Protein 9PE8 (pdb70)

GO terms:
  GO:0098770 FBXO family protein binding (F, IPI)
  GO:0003323 type B pancreatic cell development (P, IDA)
  GO:0005813 centrosome (C, IDA)
  GO:0045638 negative regulation of myeloid cell differentiation (P, IDA)
  GO:0045656 negative regulation of monocyte differentiation (P, IDA)
  GO:2000773 negative regulation of cellular senescence (P, IDA)
  GO:0045596 negative regulation of cell differentiation (P, TAS)
  GO:0051726 regulation of cell cycle (P, TAS)
  GO:0008285 negative regulation of cell population proliferation (P, TAS)
  GO:0000082 G1/S transition of mitotic cell cycle (P, TAS)
  GO:0005654 nucleoplasm (C, TAS)
  GO:0005829 cytosol (C, TAS)
  GO:0005515 protein binding (F, IPI)
  GO:0001954 positive regulation of cell-matrix adhesion (P, IDA)
  GO:0004693 cyclin-dependent protein serine/threonine kinase activity (F, IDA)
  GO:0005524 ATP binding (F, IDA)
  GO:0001726 ruffle (C, IDA)
  GO:0005634 nucleus (C, IDA)
  GO:0005737 cytoplasm (C, IDA)
  GO:0045668 negative regulation of osteoblast differentiation (P, IDA)

Sequence (267 aa):
DQQYECVAEIGVGAYGTVFKARDLKNGGRFVALKRVRVQPLSTIREVAVLRHLETFEHPNVVRLFDVCTKLTLVFEHVDQDLRTYLDKVPEPGVPTETIKDMMFQLLRGLDFLHSHRVVHRDLKPENILVTSSGQIKLADFGLAVVVTLWYRAPEVLLQSSYATPVDLWSVGCIFAEMMFRRKPLFRGSSDVDQLGKILDVIGLPGEEDWPRDVALPRQAFHSKSAQPIEKFVTDIDELGKDLLLKCLTFNPAKRISAYSALSHPYFQ

Structure (mmCIF, N/CA/C/O backbone):
data_9PE8
#
_entry.id   9PE8
#
_cell.length_a   101.27
_cell.length_b   101.27
_cell.length_c   59.45
_cell.angle_alpha   90
_cell.angle_beta   90
_cell.angle_gamma   90
#
_symmetry.space_group_name_H-M   'I 4'
#
loop_
_entity.id
_entity.type
_entity.pdbx_description
1 polymer 'Cyclin-dependent kinase 6'
2 non-polymer Atirmociclib
3 water water
#
loop_
_atom_site.group_PDB
_atom_site.id
_atom_site.type_symbol
_atom_site.label_atom_id
_atom_site.label_alt_id
_atom_site.label_comp_id
_atom_site.label_asym_id
_atom_site.label_entity_id
_atom_site.label_seq_id
_atom_site.pdbx_PDB_ins_code
_atom_site.Cartn_x
_atom_site.Cartn_y
_atom_site.Cartn_z
_atom_site.occupancy
_atom_site.B_iso_or_equiv
_atom_site.auth_seq_id
_atom_site.auth_comp_id
_atom_site.auth_asym_id
_atom_site.auth_atom_id
_atom_site.pdbx_PDB_model_num
ATOM 1 N N . ASP A 1 10 ? 10.39 7.605 6.84 1 63.19 10 ASP A N 1
ATOM 2 C CA . ASP A 1 10 ? 11.784 7.434 7.245 1 63.41 10 ASP A CA 1
ATOM 3 C C . ASP A 1 10 ? 11.88 7.286 8.763 1 62.98 10 ASP A C 1
ATOM 4 O O . ASP A 1 10 ? 11.595 8.24 9.487 1 63.33 10 ASP A O 1
ATOM 9 N N . GLN A 1 11 ? 12.275 6.099 9.251 1 61.96 11 GLN A N 1
ATOM 10 C CA . GLN A 1 11 ? 12.412 5.887 10.694 1 61.45 11 GLN A CA 1
ATOM 11 C C . GLN A 1 11 ? 13.833 6.184 11.225 1 59.64 11 GLN A C 1
ATOM 12 O O . GLN A 1 11 ? 14.202 5.735 12.309 1 60.1 11 GLN A O 1
ATOM 18 N N . GLN A 1 12 ? 14.602 6.971 10.459 1 57.29 12 GLN A N 1
ATOM 19 C CA . GLN A 1 12 ? 15.933 7.479 10.775 1 55.2 12 GLN A CA 1
ATOM 20 C C . GLN A 1 12 ? 15.846 8.938 11.313 1 52.13 12 GLN A C 1
ATOM 21 O O . GLN A 1 12 ? 16.833 9.464 11.814 1 52.08 12 GLN A O 1
ATOM 27 N N . TYR A 1 13 ? 14.685 9.597 11.179 1 49.57 13 TYR A N 1
ATOM 28 C CA . TYR A 1 13 ? 14.484 10.965 11.611 1 47.5 13 TYR A CA 1
ATOM 29 C C . TYR A 1 13 ? 13.221 11.059 12.448 1 46.56 13 TYR A C 1
ATOM 30 O O . TYR A 1 13 ? 12.203 10.468 12.099 1 46.84 13 TYR A O 1
ATOM 39 N N . GLU A 1 14 ? 13.288 11.783 13.563 1 45.35 14 GLU A N 1
ATOM 40 C CA . GLU A 1 14 ? 12.133 11.962 14.429 1 44.84 14 GLU A CA 1
ATOM 41 C C . GLU A 1 14 ? 11.726 13.435 14.442 1 44.09 14 GLU A C 1
ATOM 42 O O . GLU A 1 14 ? 12.46 14.263 14.979 1 43.37 14 GLU A O 1
ATOM 48 N N . CYS A 1 15 ? 10.568 13.77 13.848 1 43.83 15 CYS A N 1
ATOM 49 C CA . CYS A 1 15 ? 10.121 15.165 13.8 1 44.07 15 CYS A CA 1
ATOM 50 C C . CYS A 1 15 ? 9.659 15.667 15.146 1 43.87 15 CYS A C 1
ATOM 51 O O . CYS A 1 15 ? 8.839 15.021 15.796 1 44.48 15 CYS A O 1
ATOM 54 N N . VAL A 1 16 ? 10.193 16.81 15.58 1 43.12 16 VAL A N 1
ATOM 55 C CA . VAL A 1 16 ? 9.828 17.37 16.875 1 43.04 16 VAL A CA 1
ATOM 56 C C . VAL A 1 16 ? 9.017 18.655 16.743 1 42.66 16 VAL A C 1
ATOM 57 O O . VAL A 1 16 ? 8.18 18.925 17.596 1 42.89 16 VAL A O 1
ATOM 61 N N . ALA A 1 17 ? 9.238 19.44 15.677 1 41.95 17 ALA A N 1
ATOM 62 C CA . ALA A 1 17 ? 8.511 20.694 15.5 1 41.91 17 ALA A CA 1
ATOM 63 C C . ALA A 1 17 ? 8.364 21.069 14.042 1 42.11 17 ALA A C 1
ATOM 64 O O . ALA A 1 17 ? 9.21 20.721 13.22 1 42.16 17 ALA A O 1
ATOM 66 N N . GLU A 1 18 ? 7.291 21.777 13.717 1 42.02 18 GLU A N 1
ATOM 67 C CA . GLU A 1 18 ? 7.049 22.216 12.357 1 42.68 18 GLU A CA 1
ATOM 68 C C . GLU A 1 18 ? 7.748 23.563 12.139 1 43.33 18 GLU A C 1
ATOM 69 O O . GLU A 1 18 ? 7.457 24.532 12.843 1 43.61 18 GLU A O 1
ATOM 75 N N . ILE A 1 19 ? 8.715 23.605 11.215 1 43.2 19 ILE A N 1
ATOM 76 C CA . ILE A 1 19 ? 9.431 24.838 10.885 1 43.84 19 ILE A CA 1
ATOM 77 C C . ILE A 1 19 ? 8.548 25.726 9.987 1 45.64 19 ILE A C 1
ATOM 78 O O . ILE A 1 19 ? 8.541 26.948 10.137 1 46.19 19 ILE A O 1
ATOM 83 N N . GLY A 1 20 ? 7.79 25.105 9.09 1 46.14 20 GLY A N 1
ATOM 84 C CA . GLY A 1 20 ? 6.868 25.824 8.231 1 47.6 20 GLY A CA 1
ATOM 85 C C . GLY A 1 20 ? 6.417 25.057 7.007 1 48.91 20 GLY A C 1
ATOM 86 O O . GLY A 1 20 ? 6.734 23.877 6.838 1 48.42 20 GLY A O 1
ATOM 87 N N . VAL A 1 21 ? 5.614 25.743 6.184 1 50.28 21 VAL A N 1
ATOM 88 C CA . VAL A 1 21 ? 5.083 25.356 4.874 1 52.14 21 VAL A CA 1
ATOM 89 C C . VAL A 1 21 ? 5.264 26.606 3.966 1 53.27 21 VAL A C 1
ATOM 90 O O . VAL A 1 21 ? 5.133 27.735 4.443 1 53.65 21 VAL A O 1
ATOM 94 N N . GLY A 1 22 ? 5.646 26.431 2.707 1 53.89 22 GLY A N 1
ATOM 95 C CA . GLY A 1 22 ? 5.821 25.159 2.029 1 54.51 22 GLY A CA 1
ATOM 96 C C . GLY A 1 22 ? 4.823 25.063 0.892 1 54.78 22 GLY A C 1
ATOM 97 O O . GLY A 1 22 ? 3.69 24.617 1.098 1 55 22 GLY A O 1
ATOM 98 N N . ALA A 1 23 ? 5.221 25.515 -0.308 1 54.52 23 ALA A N 1
ATOM 99 C CA . ALA A 1 23 ? 4.34 25.5 -1.473 1 54.63 23 ALA A CA 1
ATOM 100 C C . ALA A 1 23 ? 3.951 24.078 -1.868 1 54.42 23 ALA A C 1
ATOM 101 O O . ALA A 1 23 ? 2.787 23.829 -2.193 1 54.82 23 ALA A O 1
ATOM 103 N N . TYR A 1 24 ? 4.91 23.142 -1.831 1 53.33 24 TYR A N 1
ATOM 104 C CA . TYR A 1 24 ? 4.617 21.75 -2.191 1 52.87 24 TYR A CA 1
ATOM 105 C C . TYR A 1 24 ? 5.086 20.726 -1.145 1 51.9 24 TYR A C 1
ATOM 106 O O . TYR A 1 24 ? 5.226 19.543 -1.455 1 52.16 24 TYR A O 1
ATOM 115 N N . GLY A 1 25 ? 5.302 21.176 0.082 1 50.54 25 GLY A N 1
ATOM 116 C CA . GLY A 1 25 ? 5.739 20.293 1.149 1 49.75 25 GLY A CA 1
ATOM 117 C C . GLY A 1 25 ? 5.813 20.96 2.501 1 48.27 25 GLY A C 1
ATOM 118 O O . GLY A 1 25 ? 5.353 22.086 2.671 1 48.3 25 GLY A O 1
ATOM 119 N N . THR A 1 26 ? 6.4 20.264 3.47 1 46.67 26 THR A N 1
ATOM 120 C CA . THR A 1 26 ? 6.524 20.786 4.828 1 45.28 26 THR A CA 1
ATOM 121 C C . THR A 1 26 ? 7.966 20.625 5.316 1 42.46 26 THR A C 1
ATOM 122 O O . THR A 1 26 ? 8.652 19.679 4.928 1 42.18 26 THR A O 1
ATOM 126 N N . VAL A 1 27 ? 8.438 21.57 6.133 1 40.27 27 VAL A N 1
ATOM 127 C CA . VAL A 1 27 ? 9.774 21.48 6.709 1 38.51 27 VAL A CA 1
ATOM 128 C C . VAL A 1 27 ? 9.639 21.298 8.218 1 36.34 27 VAL A C 1
ATOM 129 O O . VAL A 1 27 ? 8.811 21.946 8.855 1 35.69 27 VAL A O 1
ATOM 133 N N . PHE A 1 28 ? 10.397 20.361 8.772 1 35.11 28 PHE A N 1
ATOM 134 C CA . PHE A 1 28 ? 10.348 20.075 10.197 1 34.46 28 PHE A CA 1
ATOM 135 C C . PHE A 1 28 ? 11.734 20.108 10.817 1 32.07 28 PHE A C 1
ATOM 136 O O . PHE A 1 28 ? 12.721 19.759 10.178 1 31.46 28 PHE A O 1
ATOM 144 N N . LYS A 1 29 ? 11.793 20.455 12.095 1 30.32 29 LYS A N 1
ATOM 145 C CA . LYS A 1 29 ? 13.005 20.348 12.879 1 29.72 29 LYS A CA 1
ATOM 146 C C . LYS A 1 29 ? 12.937 18.896 13.34 1 29.57 29 LYS A C 1
ATOM 147 O O . LYS A 1 29 ? 11.931 18.477 13.915 1 29.88 29 LYS A O 1
ATOM 153 N N . ALA A 1 30 ? 13.944 18.105 12.999 1 28.92 30 ALA A N 1
ATOM 154 C CA . ALA A 1 30 ? 13.947 16.688 13.324 1 29.08 30 ALA A CA 1
ATOM 155 C C . ALA A 1 30 ? 15.25 16.258 13.995 1 29.13 30 ALA A C 1
ATOM 156 O O . ALA A 1 30 ? 16.243 16.983 13.94 1 28.35 30 ALA A O 1
ATOM 158 N N . ARG A 1 31 ? 15.206 15.121 14.707 1 29.6 31 ARG A N 1
ATOM 159 C CA . ARG A 1 31 ? 16.361 14.507 15.338 1 30.91 31 ARG A CA 1
ATOM 160 C C . ARG A 1 31 ? 16.903 13.519 14.304 1 32.91 31 ARG A C 1
ATOM 161 O O . ARG A 1 31 ? 16.15 12.711 13.78 1 33.71 31 ARG A O 1
ATOM 169 N N . ASP A 1 32 ? 18.19 13.581 14.012 1 34.04 32 ASP A N 1
ATOM 170 C CA . ASP A 1 32 ? 18.847 12.684 13.067 1 35.8 32 ASP A CA 1
ATOM 171 C C . ASP A 1 32 ? 19.319 11.526 13.925 1 37.77 32 ASP A C 1
ATOM 172 O O . ASP A 1 32 ? 20.367 11.628 14.559 1 38.28 32 ASP A O 1
ATOM 177 N N . LEU A 1 33 ? 18.522 10.455 14.002 1 38.68 33 LEU A N 1
ATOM 178 C CA . LEU A 1 33 ? 18.797 9.333 14.894 1 40.15 33 LEU A CA 1
ATOM 179 C C . LEU A 1 33 ? 20.104 8.597 14.625 1 40.86 33 LEU A C 1
ATOM 180 O O . LEU A 1 33 ? 20.705 8.077 15.57 1 41.1 33 LEU A O 1
ATOM 185 N N . LYS A 1 34 ? 20.562 8.564 13.365 1 41.04 34 LYS A N 1
ATOM 186 C CA . LYS A 1 34 ? 21.8 7.863 13.03 1 41.74 34 LYS A CA 1
ATOM 187 C C . LYS A 1 34 ? 23.073 8.695 13.193 1 41.3 34 LYS A C 1
ATOM 188 O O . LYS A 1 34 ? 24.168 8.141 13.118 1 42.01 34 LYS A O 1
ATOM 194 N N . ASN A 1 35 ? 22.948 10.008 13.394 1 40.04 35 ASN A N 1
ATOM 195 C CA . ASN A 1 35 ? 24.113 10.872 13.554 1 39.24 35 ASN A CA 1
ATOM 196 C C . ASN A 1 35 ? 24.109 11.611 14.895 1 37.8 35 ASN A C 1
ATOM 197 O O . ASN A 1 35 ? 24.066 12.84 14.942 1 38.63 35 ASN A O 1
ATOM 202 N N . GLY A 1 36 ? 24.14 10.848 15.972 1 35.46 36 GLY A N 1
ATOM 203 C CA . GLY A 1 36 ? 24.202 11.388 17.324 1 34.21 36 GLY A CA 1
ATOM 204 C C . GLY A 1 36 ? 23.004 12.158 17.84 1 32.76 36 GLY A C 1
ATOM 205 O O . GLY A 1 36 ? 23.085 12.799 18.895 1 33.03 36 GLY A O 1
ATOM 206 N N . GLY A 1 37 ? 21.889 12.073 17.132 1 31.58 37 GLY A N 1
ATOM 207 C CA . GLY A 1 37 ? 20.684 12.785 17.53 1 31.16 37 GLY A CA 1
ATOM 208 C C . GLY 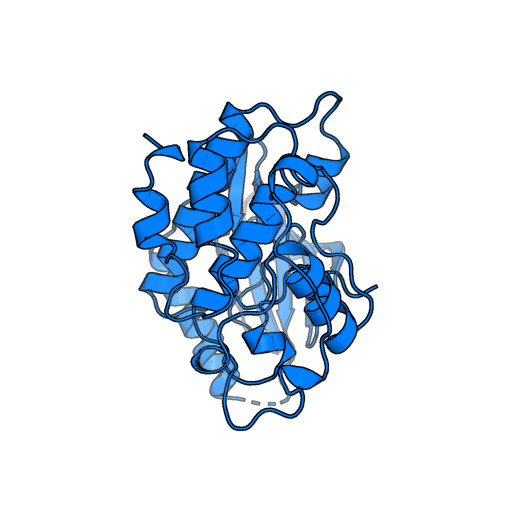A 1 37 ? 20.779 14.282 17.315 1 30.75 37 GLY A C 1
ATOM 209 O O . GLY A 1 37 ? 20.053 15.044 17.959 1 31.34 37 GLY A O 1
ATOM 210 N N . ARG A 1 38 ? 21.65 14.729 16.393 1 29.69 38 ARG A N 1
ATOM 211 C CA . ARG A 1 38 ? 21.753 16.159 16.089 1 29.48 38 ARG A CA 1
ATOM 212 C C . ARG A 1 38 ? 20.424 16.644 15.465 1 28.45 38 ARG A C 1
ATOM 213 O O . ARG A 1 38 ? 19.646 15.84 14.928 1 28.16 38 ARG A O 1
ATOM 221 N N . PHE A 1 39 ? 20.172 17.945 15.543 1 27.86 39 PHE A N 1
ATOM 222 C CA . PHE A 1 39 ? 18.992 18.498 14.893 1 27.71 39 PHE A CA 1
ATOM 223 C C . PHE A 1 39 ? 19.314 18.694 13.415 1 27.88 39 PHE A C 1
ATOM 224 O O . PHE A 1 39 ? 20.46 18.982 13.04 1 27.99 39 PHE A O 1
ATOM 232 N N . VAL A 1 40 ? 18.303 18.495 12.585 1 27.37 40 VAL A N 1
ATOM 233 C CA . VAL A 1 40 ? 18.342 18.725 11.141 1 27.3 40 VAL A CA 1
ATOM 234 C C . VAL A 1 40 ? 17.031 19.431 10.717 1 27.98 40 VAL A C 1
ATOM 235 O O . VAL A 1 40 ? 16.028 19.385 11.441 1 27.74 40 VAL A O 1
ATOM 239 N N . ALA A 1 41 ? 17.034 20.062 9.526 1 28.01 41 ALA A N 1
ATOM 240 C CA . ALA A 1 41 ? 15.828 20.635 8.95 1 29.15 41 ALA A CA 1
ATOM 241 C C . ALA A 1 41 ? 15.462 19.641 7.846 1 31.16 41 ALA A C 1
ATOM 242 O O . ALA A 1 41 ? 16.213 19.465 6.887 1 31.55 41 ALA A O 1
ATOM 244 N N . LEU A 1 42 ? 14.367 18.924 8.047 1 32.3 42 LEU A N 1
ATOM 245 C CA . LEU A 1 42 ? 13.859 17.858 7.198 1 34.61 42 LEU A CA 1
ATOM 246 C C . LEU A 1 42 ? 12.733 18.427 6.319 1 35.69 42 LEU A C 1
ATOM 247 O O . LEU A 1 42 ? 11.663 18.746 6.816 1 35.68 42 LEU A O 1
ATOM 252 N N . LYS A 1 43 ? 12.975 18.548 5.021 1 36.52 43 LYS A N 1
ATOM 253 C CA . LYS A 1 43 ? 11.978 19.054 4.088 1 38.41 43 LYS A CA 1
ATOM 254 C C . LYS A 1 43 ? 11.409 17.881 3.286 1 40.86 43 LYS A C 1
ATOM 255 O O . LYS A 1 43 ? 12.167 17.123 2.692 1 41.38 43 LYS A O 1
ATOM 261 N N . ARG A 1 44 ? 10.092 17.697 3.312 1 42.46 44 ARG A N 1
ATOM 262 C CA . ARG A 1 44 ? 9.441 16.625 2.559 1 45.1 44 ARG A CA 1
ATOM 263 C C . ARG A 1 44 ? 8.697 17.288 1.402 1 47.42 44 ARG A C 1
ATOM 264 O O . ARG A 1 44 ? 7.816 18.092 1.66 1 47.38 44 ARG A O 1
ATOM 272 N N . VAL A 1 45 ? 9.087 17.011 0.143 1 49.56 45 VAL A N 1
ATOM 273 C CA . VAL A 1 45 ? 8.511 17.652 -1.049 1 52.71 45 VAL A CA 1
ATOM 274 C C . VAL A 1 45 ? 7.698 16.667 -1.9 1 56.14 45 VAL A C 1
ATOM 275 O O . VAL A 1 45 ? 8.243 15.668 -2.374 1 56.47 45 VAL A O 1
ATOM 279 N N . ARG A 1 46 ? 6.409 16.976 -2.127 1 58.28 46 ARG A N 1
ATOM 280 C CA . ARG A 1 46 ? 5.484 16.131 -2.892 1 60.71 46 ARG A CA 1
ATOM 281 C C . ARG A 1 46 ? 5.657 16.273 -4.397 1 62.24 46 ARG A C 1
ATOM 282 O O . ARG A 1 46 ? 6.055 17.338 -4.874 1 62.7 46 ARG A O 1
ATOM 290 N N . VAL A 1 47 ? 5.329 15.216 -5.151 1 62.91 47 VAL A N 1
ATOM 291 C CA . VAL A 1 47 ? 5.42 15.249 -6.612 1 64.25 47 VAL A CA 1
ATOM 292 C C . VAL A 1 47 ? 4.154 14.734 -7.29 1 65.17 47 VAL A C 1
ATOM 293 O O . VAL A 1 47 ? 3.59 13.723 -6.873 1 65.18 47 VAL A O 1
ATOM 295 N N . GLN A 1 48 ? 3.734 15.411 -8.362 1 65.84 48 GLN A N 1
ATOM 296 C CA . GLN A 1 48 ? 2.563 15.017 -9.141 1 66.87 48 GLN A CA 1
ATOM 297 C C . GLN A 1 48 ? 2.98 14.603 -10.554 1 67.53 48 GLN A C 1
ATOM 298 O O . GLN A 1 48 ? 3.957 15.124 -11.097 1 67.92 48 GLN A O 1
ATOM 300 N N . PRO A 1 55 ? 9.162 13.743 -12.779 1 60.02 55 PRO A N 1
ATOM 301 C CA . PRO A 1 55 ? 9.078 15.135 -13.234 1 60.02 55 PRO A CA 1
ATOM 302 C C . PRO A 1 55 ? 10.472 15.735 -13.39 1 59.79 55 PRO A C 1
ATOM 303 O O . PRO A 1 55 ? 11.081 16.124 -12.396 1 59.77 55 PRO A O 1
ATOM 307 N N . LEU A 1 56 ? 10.971 15.81 -14.639 1 59.19 56 LEU A N 1
ATOM 308 C CA . LEU A 1 56 ? 12.311 16.306 -14.957 1 59.01 56 LEU A CA 1
ATOM 309 C C . LEU A 1 56 ? 12.68 17.646 -14.32 1 57.82 56 LEU A C 1
ATOM 310 O O . LEU A 1 56 ? 13.792 17.777 -13.83 1 57.61 56 LEU A O 1
ATOM 315 N N . SER A 1 57 ? 11.762 18.625 -14.315 1 56.68 57 SER A N 1
ATOM 316 C CA . SER A 1 57 ? 11.977 19.953 -13.73 1 55.93 57 SER A CA 1
ATOM 317 C C . SER A 1 57 ? 12.431 19.861 -12.272 1 54.47 57 SER A C 1
ATOM 318 O O . SER A 1 57 ? 13.378 20.536 -11.868 1 54.56 57 SER A O 1
ATOM 321 N N . THR A 1 58 ? 11.75 19.021 -11.492 1 52.86 58 THR A N 1
ATOM 322 C CA . THR A 1 58 ? 12.033 18.836 -10.086 1 51.59 58 THR A CA 1
ATOM 323 C C . THR A 1 58 ? 13.301 18.022 -9.895 1 49.96 58 THR A C 1
ATOM 324 O O . THR A 1 58 ? 14.122 18.383 -9.053 1 50.3 58 THR A O 1
ATOM 328 N N . ILE A 1 59 ? 13.49 16.958 -10.698 1 47.91 59 ILE A N 1
ATOM 329 C CA . ILE A 1 59 ? 14.691 16.115 -10.636 1 46.67 59 ILE A CA 1
ATOM 330 C C . ILE A 1 59 ? 15.951 16.956 -10.896 1 44.02 59 ILE A C 1
ATOM 331 O O . ILE A 1 59 ? 16.935 16.82 -10.177 1 43.5 59 ILE A O 1
ATOM 336 N N . ARG A 1 60 ? 15.893 17.834 -11.911 1 42.35 60 ARG A N 1
ATOM 337 C CA . ARG A 1 60 ? 16.982 18.729 -12.297 1 41.84 60 ARG A CA 1
ATOM 338 C C . ARG A 1 60 ? 17.33 19.678 -11.17 1 40.32 60 ARG A C 1
ATOM 339 O O . ARG A 1 60 ? 18.502 19.886 -10.898 1 39.99 60 ARG A O 1
ATOM 347 N N . GLU A 1 61 ? 16.315 20.237 -10.5 1 39.03 61 GLU A N 1
ATOM 348 C CA . GLU A 1 61 ? 16.54 21.152 -9.394 1 37.98 61 GLU A CA 1
ATOM 349 C C . GLU A 1 61 ? 17.254 20.494 -8.232 1 36.19 61 GLU A C 1
ATOM 350 O O . GLU A 1 61 ? 18.166 21.115 -7.678 1 35.9 61 GLU A O 1
ATOM 356 N N . VAL A 1 62 ? 16.907 19.224 -7.89 1 34.78 62 VAL A N 1
ATOM 357 C CA . VAL A 1 62 ? 17.601 18.56 -6.786 1 34.23 62 VAL A CA 1
ATOM 358 C C . VAL A 1 62 ? 19.022 18.179 -7.196 1 32.37 62 VAL A C 1
ATOM 359 O O . VAL A 1 62 ? 19.907 18.235 -6.351 1 32.26 62 VAL A O 1
ATOM 363 N N . ALA A 1 63 ? 19.267 17.881 -8.486 1 31.12 63 ALA A N 1
ATOM 364 C CA . ALA A 1 63 ? 20.613 17.591 -8.974 1 30.37 63 ALA A CA 1
ATOM 365 C C . ALA A 1 63 ? 21.489 18.851 -8.827 1 28.7 63 ALA A C 1
ATOM 366 O O . ALA A 1 63 ? 22.65 18.739 -8.44 1 28.66 63 ALA A O 1
ATOM 368 N N . VAL A 1 64 ? 20.925 20.038 -9.096 1 27.72 64 VAL A N 1
ATOM 369 C CA . VAL A 1 64 ? 21.638 21.304 -8.956 1 27.89 64 VAL A CA 1
ATOM 370 C C . VAL A 1 64 ? 21.988 21.51 -7.477 1 28.14 64 VAL A C 1
ATOM 371 O O . VAL A 1 64 ? 23.146 21.769 -7.144 1 27.27 64 VAL A O 1
ATOM 375 N N . LEU A 1 65 ? 21.017 21.264 -6.583 1 29.01 65 LEU A N 1
ATOM 376 C CA . LEU A 1 65 ? 21.255 21.342 -5.133 1 30.26 65 LEU A CA 1
ATOM 377 C C . LEU A 1 65 ? 22.37 20.397 -4.662 1 29.57 65 LEU A C 1
ATOM 378 O O . LEU A 1 65 ? 23.21 20.79 -3.856 1 29.42 65 LEU A O 1
ATOM 383 N N . ARG A 1 66 ? 22.356 19.143 -5.129 1 29.59 66 ARG A N 1
ATOM 384 C CA . ARG A 1 66 ? 23.384 18.173 -4.755 1 30.45 66 ARG A CA 1
ATOM 385 C C . ARG A 1 66 ? 24.76 18.605 -5.267 1 29.75 66 ARG A C 1
ATOM 386 O O . ARG A 1 66 ? 25.758 18.434 -4.564 1 29.59 66 ARG A O 1
ATOM 394 N N . HIS A 1 67 ? 24.807 19.155 -6.486 1 29.23 67 HIS A N 1
ATOM 395 C CA . HIS A 1 67 ? 26.05 19.641 -7.082 1 29.32 67 HIS A CA 1
ATOM 396 C C . HIS A 1 67 ? 26.627 20.781 -6.24 1 29.06 67 HIS A C 1
ATOM 397 O O . HIS A 1 67 ? 27.814 20.757 -5.912 1 28.75 67 HIS A O 1
ATOM 404 N N . LEU A 1 68 ? 25.786 21.743 -5.84 1 28.85 68 LEU A N 1
ATOM 405 C CA . LEU A 1 68 ? 26.224 22.862 -5.003 1 29.27 68 LEU A CA 1
ATOM 406 C C . LEU A 1 68 ? 26.809 22.389 -3.668 1 29.16 68 LEU A C 1
ATOM 407 O O . LEU A 1 68 ? 27.777 22.981 -3.193 1 28.77 68 LEU A O 1
ATOM 412 N N . GLU A 1 69 ? 26.219 21.331 -3.062 1 29.25 69 GLU A N 1
ATOM 413 C CA . GLU A 1 69 ? 26.679 20.756 -1.795 1 29.87 69 GLU A CA 1
ATOM 414 C C . GLU A 1 69 ? 28.086 20.174 -1.903 1 30.74 69 GLU A C 1
ATOM 415 O O . GLU A 1 69 ? 28.833 20.23 -0.923 1 31.55 69 GLU A O 1
ATOM 421 N N . THR A 1 70 ? 28.491 19.677 -3.092 1 30.38 70 THR A N 1
ATOM 422 C CA . THR A 1 70 ? 29.848 19.143 -3.262 1 30.13 70 THR A CA 1
ATOM 423 C C . THR A 1 70 ? 30.913 20.194 -2.965 1 30.14 70 THR A C 1
ATOM 424 O O . THR A 1 70 ? 32.013 19.829 -2.576 1 31.43 70 THR A O 1
ATOM 428 N N . PHE A 1 71 ? 30.598 21.491 -3.128 1 28.95 71 PHE A N 1
ATOM 429 C CA . PHE A 1 71 ? 31.556 22.546 -2.831 1 28.79 71 PHE A CA 1
ATOM 430 C C . PHE A 1 71 ? 31.647 22.869 -1.345 1 29.39 71 PHE A C 1
ATOM 431 O O . PHE A 1 71 ? 32.593 23.542 -0.944 1 29.95 71 PHE A O 1
ATOM 439 N N . GLU A 1 72 ? 30.638 22.472 -0.541 1 29.07 72 GLU A N 1
ATOM 440 C CA . GLU A 1 72 ? 30.532 22.761 0.898 1 29.27 72 GLU A CA 1
ATOM 441 C C . GLU A 1 72 ? 30.866 24.229 1.209 1 27.9 72 GLU A C 1
ATOM 442 O O . GLU A 1 72 ? 31.757 24.503 2.017 1 28.57 72 GLU A O 1
ATOM 448 N N . HIS A 1 73 ? 30.183 25.18 0.525 1 25.62 73 HIS A N 1
ATOM 449 C CA . HIS A 1 73 ? 30.474 26.601 0.719 1 24.56 73 HIS A CA 1
ATOM 450 C C . HIS A 1 73 ? 30.119 26.985 2.15 1 25.09 73 HIS A C 1
ATOM 451 O O . HIS A 1 73 ? 29.062 26.593 2.637 1 24.73 73 HIS A O 1
ATOM 458 N N . PRO A 1 74 ? 31 27.713 2.847 1 26.02 74 PRO A N 1
ATOM 459 C CA . PRO A 1 74 ? 30.716 28.04 4.26 1 26.5 74 PRO A CA 1
ATOM 460 C C . PRO A 1 74 ? 29.465 28.87 4.492 1 25.76 74 PRO A C 1
ATOM 461 O O . PRO A 1 74 ? 28.953 28.891 5.611 1 26.01 74 PRO A O 1
ATOM 465 N N . ASN A 1 75 ? 28.972 29.569 3.441 1 24.55 75 ASN A N 1
ATOM 466 C CA . ASN A 1 75 ? 27.831 30.455 3.618 1 24.59 75 ASN A CA 1
ATOM 467 C C . ASN A 1 75 ? 26.529 29.954 3.009 1 24.36 75 ASN A C 1
ATOM 468 O O . ASN A 1 75 ? 25.614 30.737 2.739 1 24.41 75 ASN A O 1
ATOM 473 N N . VAL A 1 76 ? 26.409 28.644 2.858 1 24.1 76 VAL A N 1
ATOM 474 C CA . VAL A 1 76 ? 25.161 28.012 2.435 1 24.76 76 VAL A CA 1
ATOM 475 C C . VAL A 1 76 ? 24.946 26.796 3.354 1 24.93 76 VAL A C 1
ATOM 476 O O . VAL A 1 76 ? 25.923 26.149 3.735 1 25.27 76 VAL A O 1
ATOM 480 N N . VAL A 1 77 ? 23.691 26.473 3.697 1 24.73 77 VAL A N 1
ATOM 481 C CA . VAL A 1 77 ? 23.415 25.315 4.549 1 25.97 77 VAL A CA 1
ATOM 482 C C . VAL A 1 77 ? 23.865 24.004 3.92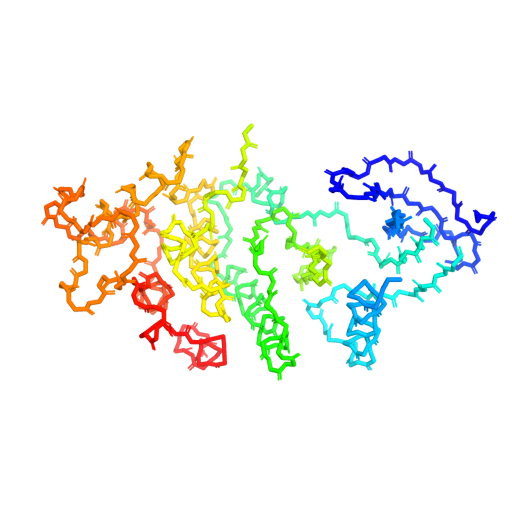8 1 26.06 77 VAL A C 1
ATOM 483 O O . VAL A 1 77 ? 23.773 23.832 2.709 1 25.53 77 VAL A O 1
ATOM 487 N N . ARG A 1 78 ? 24.42 23.113 4.746 1 26.88 78 ARG A N 1
ATOM 488 C CA . ARG A 1 78 ? 24.845 21.795 4.281 1 28.65 78 ARG A CA 1
ATOM 489 C C . ARG A 1 78 ? 23.61 20.977 3.976 1 29.81 78 ARG A C 1
ATOM 490 O O . ARG A 1 78 ? 22.635 21.009 4.737 1 29.37 78 ARG A O 1
ATOM 498 N N . LEU A 1 79 ? 23.668 20.221 2.889 1 30.63 79 LEU A N 1
ATOM 499 C CA . LEU A 1 79 ? 22.653 19.264 2.503 1 31.9 79 LEU A CA 1
ATOM 500 C C . LEU A 1 79 ? 23.263 17.915 2.903 1 34.05 79 LEU A C 1
ATOM 501 O O . LEU A 1 79 ? 24.197 17.446 2.265 1 34.87 79 LEU A O 1
ATOM 506 N N . PHE A 1 80 ? 22.793 17.329 4.002 1 34.83 80 PHE A N 1
ATOM 507 C CA . PHE A 1 80 ? 23.323 16.068 4.516 1 35.92 80 PHE A CA 1
ATOM 508 C C . PHE A 1 80 ? 22.829 14.847 3.756 1 38.48 80 PHE A C 1
ATOM 509 O O . PHE A 1 80 ? 23.581 13.88 3.627 1 39.41 80 PHE A O 1
ATOM 517 N N . ASP A 1 81 ? 21.561 14.845 3.315 1 39.83 81 ASP A N 1
ATOM 518 C CA . ASP A 1 81 ? 21.003 13.663 2.663 1 42.07 81 ASP A CA 1
ATOM 519 C C . ASP A 1 81 ? 19.826 13.975 1.749 1 43.08 81 ASP A C 1
ATOM 520 O O . ASP A 1 81 ? 19.138 14.977 1.932 1 42.5 81 ASP A O 1
ATOM 525 N N . VAL A 1 82 ? 19.6 13.104 0.752 1 44.58 82 VAL A N 1
ATOM 526 C CA . VAL A 1 82 ? 18.478 13.172 -0.181 1 46.78 82 VAL A CA 1
ATOM 527 C C . VAL A 1 82 ? 17.924 11.749 -0.287 1 49.73 82 VAL A C 1
ATOM 528 O O . VAL A 1 82 ? 18.688 10.811 -0.535 1 49.88 82 VAL A O 1
ATOM 532 N N . CYS A 1 83 ? 16.622 11.573 -0.047 1 51.76 83 CYS A N 1
ATOM 533 C CA . CYS A 1 83 ? 16.019 10.243 -0.067 1 54.3 83 CYS A CA 1
ATOM 534 C C . CYS A 1 83 ? 14.682 10.224 -0.831 1 56.17 83 CYS A C 1
ATOM 535 O O . CYS A 1 83 ? 13.988 11.233 -0.89 1 56.52 83 CYS A O 1
ATOM 538 N N . THR A 1 84 ? 14.33 9.072 -1.409 1 57.23 84 THR A N 1
ATOM 539 C CA . THR A 1 84 ? 13.072 8.911 -2.134 1 58.66 84 THR A CA 1
ATOM 540 C C . THR A 1 84 ? 12.104 8.085 -1.292 1 59.63 84 THR A C 1
ATOM 541 O O . THR A 1 84 ? 11.025 8.57 -0.959 1 60.33 84 THR A O 1
ATOM 545 N N . LYS A 1 93 ? 7.148 12.897 -1.445 1 50.38 93 LYS A N 1
ATOM 546 C CA . LYS A 1 93 ? 7.912 11.756 -1.963 1 50.83 93 LYS A CA 1
ATOM 547 C C . LYS A 1 93 ? 9.446 11.979 -1.96 1 50.26 93 LYS A C 1
ATOM 548 O O . LYS A 1 93 ? 10.206 11.04 -2.203 1 50.69 93 LYS A O 1
ATOM 554 N N . LEU A 1 94 ? 9.892 13.216 -1.717 1 48.91 94 LEU A N 1
ATOM 555 C CA . LEU A 1 94 ? 11.314 13.53 -1.694 1 48.05 94 LEU A CA 1
ATOM 556 C C . LEU A 1 94 ? 11.7 14.084 -0.325 1 46.1 94 LEU A C 1
ATOM 557 O O . LEU A 1 94 ? 11.098 15.044 0.132 1 46.01 94 LEU A O 1
ATOM 562 N N . THR A 1 95 ? 12.7 13.496 0.32 1 44.55 95 THR A N 1
ATOM 563 C CA . THR A 1 95 ? 13.166 13.964 1.621 1 43.51 95 THR A CA 1
ATOM 564 C C . THR A 1 95 ? 14.532 14.637 1.49 1 41.05 95 THR A C 1
ATOM 565 O O . THR A 1 95 ? 15.502 13.99 1.102 1 41.31 95 THR A O 1
ATOM 569 N N . LEU A 1 96 ? 14.599 15.942 1.785 1 38.61 96 LEU A N 1
ATOM 570 C CA . LEU A 1 96 ? 15.844 16.713 1.747 1 36.65 96 LEU A CA 1
ATOM 571 C C . LEU A 1 96 ? 16.23 16.978 3.195 1 34.48 96 LEU A C 1
ATOM 572 O O . LEU A 1 96 ? 15.424 17.512 3.936 1 34.39 96 LEU A O 1
ATOM 577 N N . VAL A 1 97 ? 17.434 16.599 3.601 1 33.32 97 VAL A N 1
ATOM 578 C CA . VAL A 1 97 ? 17.882 16.765 4.981 1 32.9 97 VAL A CA 1
ATOM 579 C C . VAL A 1 97 ? 18.999 17.781 5.022 1 31.96 97 VAL A C 1
ATOM 580 O O . VAL A 1 97 ? 20.064 17.551 4.455 1 31.87 97 VAL A O 1
ATOM 584 N N . PHE A 1 98 ? 18.771 18.885 5.708 1 30.23 98 PHE A N 1
ATOM 585 C CA . PHE A 1 98 ? 19.764 19.934 5.838 1 29.83 98 PHE A CA 1
ATOM 586 C C . PHE A 1 98 ? 20.242 20.055 7.267 1 29.58 98 PHE A C 1
ATOM 587 O O . PHE A 1 98 ? 19.51 19.683 8.19 1 29.29 98 PHE A O 1
ATOM 595 N N . GLU A 1 99 ? 21.419 20.691 7.48 1 28.83 99 GLU A N 1
ATOM 596 C CA . GLU A 1 99 ? 21.849 21.015 8.842 1 28.74 99 GLU A CA 1
ATOM 597 C C . GLU A 1 99 ? 20.846 22.023 9.451 1 28.48 99 GLU A C 1
ATOM 598 O O . GLU A 1 99 ? 20.28 22.834 8.721 1 29.83 99 GLU A O 1
ATOM 604 N N . HIS A 1 100 ? 20.624 21.96 10.751 1 27.52 100 HIS A N 1
ATOM 605 C CA . HIS A 1 100 ? 19.704 22.871 11.405 1 27.16 100 HIS A CA 1
ATOM 606 C C . HIS A 1 100 ? 20.455 24.069 11.956 1 27.28 100 HIS A C 1
ATOM 607 O O . HIS A 1 100 ? 21.522 23.919 12.551 1 27.97 100 HIS A O 1
ATOM 614 N N . VAL A 1 101 ? 19.899 25.257 11.77 1 26.8 101 VAL A N 1
ATOM 615 C CA . VAL A 1 101 ? 20.458 26.472 12.356 1 26.87 101 VAL A CA 1
ATOM 616 C C . VAL A 1 101 ? 19.379 27.033 13.284 1 27.23 101 VAL A C 1
ATOM 617 O O . VAL A 1 101 ? 18.216 27.128 12.885 1 26.5 101 VAL A O 1
ATOM 621 N N . ASP A 1 102 ? 19.732 27.352 14.536 1 27.77 102 ASP A N 1
ATOM 622 C CA . ASP A 1 102 ? 18.756 27.82 15.525 1 29.28 102 ASP A CA 1
ATOM 623 C C . ASP A 1 102 ? 17.998 29.092 15.198 1 29.62 102 ASP A C 1
ATOM 624 O O . ASP A 1 102 ? 16.864 29.225 15.65 1 30.79 102 ASP A O 1
ATOM 629 N N . GLN A 1 103 ? 18.634 30.066 14.526 1 28.48 103 GLN A N 1
ATOM 630 C CA . GLN A 1 103 ? 17.949 31.328 14.275 1 28.17 103 GLN A CA 1
ATOM 631 C C . GLN A 1 103 ? 18.13 31.867 12.885 1 26.44 103 GLN A C 1
ATOM 632 O O . GLN A 1 103 ? 19.117 31.575 12.211 1 24.54 103 GLN A O 1
ATOM 638 N N . ASP A 1 104 ? 17.164 32.673 12.467 1 25.74 104 ASP A N 1
ATOM 639 C CA . ASP A 1 104 ? 17.261 33.379 11.214 1 25.42 104 ASP A CA 1
ATOM 640 C C . ASP A 1 104 ? 17.727 34.828 11.523 1 24.86 104 ASP A C 1
ATOM 641 O O . ASP A 1 104 ? 17.798 35.237 12.696 1 25.57 104 ASP A O 1
ATOM 646 N N . LEU A 1 105 ? 18.016 35.606 10.481 1 23.55 105 LEU A N 1
ATOM 647 C CA . LEU A 1 105 ? 18.429 36.983 10.639 1 23.62 105 LEU A CA 1
ATOM 648 C C . LEU A 1 105 ? 17.278 37.842 11.223 1 24.5 105 LEU A C 1
ATOM 649 O O . LEU A 1 105 ? 17.546 38.796 11.952 1 24.32 105 LEU A O 1
ATOM 654 N N . ARG A 1 106 ? 16 37.487 10.936 1 24.45 106 ARG A N 1
ATOM 655 C CA . ARG A 1 106 ? 14.854 38.216 11.493 1 25.66 106 ARG A CA 1
ATOM 656 C C . ARG A 1 106 ? 14.896 38.133 13.042 1 27.1 106 ARG A C 1
ATOM 657 O O . ARG A 1 106 ? 14.882 39.162 13.718 1 27.68 106 ARG A O 1
ATOM 665 N N . THR A 1 107 ? 15.02 36.918 13.583 1 27.48 107 THR A N 1
ATOM 666 C CA . THR A 1 107 ? 15.095 36.68 15.021 1 28.44 107 THR A CA 1
ATOM 667 C C . THR A 1 107 ? 16.331 37.35 15.611 1 29.36 107 THR A C 1
ATOM 668 O O . THR A 1 107 ? 16.223 38.002 16.638 1 30.5 107 THR A O 1
ATOM 672 N N . TYR A 1 108 ? 17.479 37.258 14.942 1 29.04 108 TYR A N 1
ATOM 673 C CA . TYR A 1 108 ? 18.708 37.931 15.38 1 29.96 108 TYR A CA 1
ATOM 674 C C . TYR A 1 108 ? 18.497 39.455 15.537 1 30.26 108 TYR A C 1
ATOM 675 O O . TYR A 1 108 ? 18.863 40.021 16.57 1 30.2 108 TYR A O 1
ATOM 684 N N . LEU A 1 109 ? 17.91 40.107 14.515 1 30.2 109 LEU A N 1
ATOM 685 C CA . LEU A 1 109 ? 17.654 41.551 14.537 1 31.07 109 LEU A CA 1
ATOM 686 C C . LEU A 1 109 ? 16.619 41.947 15.588 1 32.14 109 LEU A C 1
ATOM 687 O O . LEU A 1 109 ? 16.684 43.049 16.148 1 31.56 109 LEU A O 1
ATOM 692 N N . ASP A 1 110 ? 15.634 41.072 15.818 1 32.8 110 ASP A N 1
ATOM 693 C CA . ASP A 1 110 ? 14.597 41.336 16.815 1 33.51 110 ASP A CA 1
ATOM 694 C C . ASP A 1 110 ? 15.182 41.309 18.222 1 34.25 110 ASP A C 1
ATOM 695 O O . ASP A 1 110 ? 14.672 42.011 19.093 1 34.41 110 ASP A O 1
ATOM 700 N N . LYS A 1 111 ? 16.202 40.458 18.473 1 34.67 111 LYS A N 1
ATOM 701 C CA . LYS A 1 111 ? 16.772 40.285 19.811 1 35.99 111 LYS A CA 1
ATOM 702 C C . LYS A 1 111 ? 17.974 41.162 20.143 1 37.05 111 LYS A C 1
ATOM 703 O O . LYS A 1 111 ? 18.362 41.225 21.309 1 37.14 111 LYS A O 1
ATOM 709 N N . VAL A 1 112 ? 18.592 41.799 19.141 1 37.65 112 VAL A N 1
ATOM 710 C CA . VAL A 1 112 ? 19.774 42.619 19.401 1 38.97 112 VAL A CA 1
ATOM 711 C C . VAL A 1 112 ? 19.378 43.842 20.24 1 40.08 112 VAL A C 1
ATOM 712 O O . VAL A 1 112 ? 18.351 44.484 19.988 1 39.86 112 VAL A O 1
ATOM 716 N N . PRO A 1 113 ? 20.086 44.07 21.358 1 40.86 113 PRO A N 1
ATOM 717 C CA . PRO A 1 113 ? 19.707 45.197 22.227 1 41.18 113 PRO A CA 1
ATOM 718 C C . PRO A 1 113 ? 20.101 46.55 21.653 1 41.46 113 PRO A C 1
ATOM 719 O O . PRO A 1 113 ? 20.911 46.633 20.729 1 41.55 113 PRO A O 1
ATOM 723 N N . GLU A 1 114 ? 19.515 47.621 22.185 1 41.86 114 GLU A N 1
ATOM 724 C CA . GLU A 1 114 ? 19.856 48.981 21.755 1 42.76 114 GLU A CA 1
ATOM 725 C C . GLU A 1 114 ? 21.34 49.27 22.049 1 42.86 114 GLU A C 1
ATOM 726 O O . GLU A 1 114 ? 21.891 48.698 22.994 1 43.63 114 GLU A O 1
ATOM 732 N N . PRO A 1 115 ? 22.033 50.069 21.219 1 41.97 115 PRO A N 1
ATOM 733 C CA . PRO A 1 115 ? 21.53 50.831 20.07 1 41.33 115 PRO A CA 1
ATOM 734 C C . PRO A 1 115 ? 21.465 50.062 18.744 1 40.52 115 PRO A C 1
ATOM 735 O O . PRO A 1 115 ? 21.242 50.682 17.706 1 40.61 115 PRO A O 1
ATOM 739 N N . GLY A 1 116 ? 21.614 48.739 18.789 1 39.04 116 GLY A N 1
ATOM 740 C CA . GLY A 1 116 ? 21.52 47.921 17.585 1 38.39 116 GLY A CA 1
ATOM 741 C C . GLY A 1 116 ? 22.741 47.08 17.271 1 36.88 116 GLY A C 1
ATOM 742 O O . GLY A 1 116 ? 23.632 46.918 18.106 1 36.67 116 GLY A O 1
ATOM 743 N N . VAL A 1 117 ? 22.786 46.527 16.052 1 35.89 117 VAL A N 1
ATOM 744 C CA . VAL A 1 117 ? 23.907 45.69 15.637 1 35.49 117 VAL A CA 1
ATOM 745 C C . VAL A 1 117 ? 25.198 46.5 15.538 1 35.52 117 VAL A C 1
ATOM 746 O O . VAL A 1 117 ? 25.227 47.527 14.866 1 35.34 117 VAL A O 1
ATOM 750 N N . PRO A 1 118 ? 26.295 46.039 16.163 1 36.12 118 PRO A N 1
ATOM 751 C CA . PRO A 1 118 ? 27.575 46.757 16.032 1 36.46 118 PRO A CA 1
ATOM 752 C C . PRO A 1 118 ? 28.015 46.915 14.575 1 37.11 118 PRO A C 1
ATOM 753 O O . PRO A 1 118 ? 27.768 46.034 13.748 1 37.27 118 PRO A O 1
ATOM 757 N N . THR A 1 119 ? 28.635 48.048 14.259 1 37.34 119 THR A N 1
ATOM 758 C CA . THR A 1 119 ? 29.098 48.406 12.916 1 38.62 119 THR A CA 1
ATOM 759 C C . THR A 1 119 ? 29.926 47.297 12.258 1 38.15 119 THR A C 1
ATOM 760 O O . THR A 1 119 ? 29.66 46.959 11.103 1 38.26 119 THR A O 1
ATOM 764 N N . GLU A 1 120 ? 30.893 46.708 12.986 1 37.54 120 GLU A N 1
ATOM 765 C CA . GLU A 1 120 ? 31.732 45.667 12.409 1 37.62 120 GLU A CA 1
ATOM 766 C C . GLU A 1 120 ? 30.985 44.353 12.21 1 35.94 120 GLU A C 1
ATOM 767 O O . GLU A 1 120 ? 31.346 43.605 11.303 1 34.85 120 GLU A O 1
ATOM 773 N N . THR A 1 121 ? 29.931 44.09 13.028 1 34.79 121 THR A N 1
ATOM 774 C CA . THR A 1 121 ? 29.097 42.897 12.896 1 33.98 121 THR A CA 1
ATOM 775 C C . THR A 1 121 ? 28.214 43.019 11.655 1 33.12 121 THR A C 1
ATOM 776 O O . THR A 1 121 ? 28.026 42.034 10.934 1 33.54 121 THR A O 1
ATOM 780 N N . ILE A 1 122 ? 27.709 44.239 11.357 1 31.93 122 ILE A N 1
ATOM 781 C CA . ILE A 1 122 ? 26.94 44.486 10.133 1 31.47 122 ILE A CA 1
ATOM 782 C C . ILE A 1 122 ? 27.857 44.224 8.927 1 31.35 122 ILE A C 1
ATOM 783 O O . ILE A 1 122 ? 27.467 43.526 7.988 1 31.58 122 ILE A O 1
ATOM 788 N N . LYS A 1 123 ? 29.097 44.719 8.999 1 30.55 123 LYS A N 1
ATOM 789 C CA . LYS A 1 123 ? 30.089 44.525 7.939 1 31.26 123 LYS A CA 1
ATOM 790 C C . LYS A 1 123 ? 30.407 43.055 7.697 1 30.31 123 LYS A C 1
ATOM 791 O O . LYS A 1 123 ? 30.386 42.605 6.551 1 30.19 123 LYS A O 1
ATOM 797 N N . ASP A 1 124 ? 30.658 42.298 8.768 1 29.78 124 ASP A N 1
ATOM 798 C CA . ASP A 1 124 ? 30.96 40.876 8.68 1 29.57 124 ASP A CA 1
ATOM 799 C C . ASP A 1 124 ? 29.791 40.055 8.115 1 28.13 124 ASP A C 1
ATOM 800 O O . ASP A 1 124 ? 30.018 39.204 7.254 1 27.66 124 ASP A O 1
ATOM 805 N N . MET A 1 125 ? 28.565 40.283 8.616 1 26.41 125 MET A N 1
ATOM 806 C CA . MET A 1 125 ? 27.387 39.546 8.156 1 26.42 125 MET A CA 1
ATOM 807 C C . MET A 1 125 ? 27.082 39.843 6.698 1 25.61 125 MET A C 1
ATOM 808 O O . MET A 1 125 ? 26.702 38.931 5.969 1 24.46 125 MET A O 1
ATOM 813 N N . MET A 1 126 ? 27.222 41.112 6.278 1 25.19 126 MET A N 1
ATOM 814 C CA . MET A 1 126 ? 26.976 41.492 4.885 1 25.24 126 MET A CA 1
ATOM 815 C C . MET A 1 126 ? 28.013 40.868 3.953 1 24.89 126 MET A C 1
ATOM 816 O O . MET A 1 126 ? 27.67 40.458 2.837 1 24.78 126 MET A O 1
ATOM 821 N N . PHE A 1 127 ? 29.279 40.798 4.403 1 24.68 127 PHE A N 1
ATOM 822 C CA . PHE A 1 127 ? 30.343 40.184 3.607 1 25.21 127 PHE A CA 1
ATOM 823 C C . PHE A 1 127 ? 30.065 38.69 3.415 1 24.44 127 PHE A C 1
ATOM 824 O O . PHE A 1 127 ? 30.211 38.176 2.306 1 25.11 127 PHE A O 1
ATOM 832 N N . GLN A 1 128 ? 29.646 38.008 4.486 1 23.41 128 GLN A N 1
ATOM 833 C CA . GLN A 1 128 ? 29.311 36.583 4.462 1 22.83 128 GLN A CA 1
ATOM 834 C C . GLN A 1 128 ? 28.086 36.319 3.577 1 21.97 128 GLN A C 1
ATOM 835 O O . GLN A 1 128 ? 28.058 35.361 2.778 1 21.17 128 GLN A O 1
ATOM 841 N N . LEU A 1 129 ? 27.086 37.2 3.676 1 21.35 129 LEU A N 1
ATOM 842 C CA . LEU A 1 129 ? 25.896 37.116 2.823 1 21.91 129 LEU A CA 1
ATOM 843 C C . LEU A 1 129 ? 26.286 37.226 1.328 1 21.51 129 LEU A C 1
ATOM 844 O O . LEU A 1 129 ? 25.874 36.4 0.523 1 20.68 129 LEU A O 1
ATOM 849 N N . LEU A 1 130 ? 27.096 38.232 0.975 1 21.83 130 LEU A N 1
ATOM 850 C CA . LEU A 1 130 ? 27.558 38.428 -0.4 1 22.02 130 LEU A CA 1
ATOM 851 C C . LEU A 1 130 ? 28.455 37.282 -0.877 1 22.62 130 LEU A C 1
ATOM 852 O O . LEU A 1 130 ? 28.458 36.979 -2.068 1 22.46 130 LEU A O 1
ATOM 857 N N . ARG A 1 131 ? 29.206 36.633 0.032 1 23.14 131 ARG A N 1
ATOM 858 C CA . ARG A 1 131 ? 30.038 35.491 -0.353 1 23.5 131 ARG A CA 1
ATOM 859 C C . ARG A 1 131 ? 29.149 34.292 -0.724 1 22.61 131 ARG A C 1
ATOM 860 O O . ARG A 1 131 ? 29.376 33.638 -1.754 1 22.6 131 ARG A O 1
ATOM 868 N N . GLY A 1 132 ? 28.102 34.063 0.065 1 21.09 132 GLY A N 1
ATOM 869 C CA . GLY A 1 132 ? 27.146 32.997 -0.222 1 20.99 132 GLY A CA 1
ATOM 870 C C . GLY A 1 132 ? 26.419 33.252 -1.53 1 21.21 132 GLY A C 1
ATOM 871 O O . GLY A 1 132 ? 26.272 32.347 -2.365 1 20.49 132 GLY A O 1
ATOM 872 N N . LEU A 1 133 ? 25.982 34.501 -1.734 1 21.75 133 LEU A N 1
ATOM 873 C CA . LEU A 1 133 ? 25.278 34.864 -2.968 1 23.4 133 LEU A CA 1
ATOM 874 C C . LEU A 1 133 ? 26.177 34.806 -4.193 1 22.99 133 LEU A C 1
ATOM 875 O O . LEU A 1 133 ? 25.746 34.331 -5.243 1 22.99 133 LEU A O 1
ATOM 880 N N . ASP A 1 134 ? 27.427 35.248 -4.07 1 22.41 134 ASP A N 1
ATOM 881 C CA . ASP A 1 134 ? 28.393 35.15 -5.163 1 23.01 134 ASP A CA 1
ATOM 882 C C . ASP A 1 134 ? 28.62 33.681 -5.548 1 23.84 134 ASP A C 1
ATOM 883 O O . ASP A 1 134 ? 28.73 33.372 -6.748 1 23.64 134 ASP A O 1
ATOM 888 N N . PHE A 1 135 ? 28.654 32.782 -4.554 1 23.59 135 PHE A N 1
ATOM 889 C CA . PHE A 1 135 ? 28.798 31.34 -4.795 1 23.87 135 PHE A CA 1
ATOM 890 C C . PHE A 1 135 ? 27.612 30.846 -5.656 1 24.56 135 PHE A C 1
ATOM 891 O O . PHE A 1 135 ? 27.832 30.264 -6.716 1 24.71 135 PHE A O 1
ATOM 899 N N . LEU A 1 136 ? 26.372 31.116 -5.221 1 24.11 136 LEU A N 1
ATOM 900 C CA . LEU A 1 136 ? 25.176 30.735 -5.971 1 24.3 136 LEU A CA 1
ATOM 901 C C . LEU A 1 136 ? 25.17 31.339 -7.377 1 24.26 136 LEU A C 1
ATOM 902 O O . LEU A 1 136 ? 24.964 30.61 -8.352 1 24.85 136 LEU A O 1
ATOM 907 N N . HIS A 1 137 ? 25.43 32.656 -7.5 1 23.84 137 HIS A N 1
ATOM 908 C CA . HIS A 1 137 ? 25.409 33.341 -8.794 1 24.29 137 HIS A CA 1
ATOM 909 C C . HIS A 1 137 ? 26.488 32.875 -9.753 1 26.58 137 HIS A C 1
ATOM 910 O O . HIS A 1 137 ? 26.282 32.924 -10.973 1 26.71 137 HIS A O 1
ATOM 917 N N . SER A 1 138 ? 27.629 32.438 -9.216 1 26.93 138 SER A N 1
ATOM 918 C CA . SER A 1 138 ? 28.693 31.928 -10.058 1 29 138 SER A CA 1
ATOM 919 C C . SER A 1 138 ? 28.329 30.532 -10.613 1 31.87 138 SER A C 1
ATOM 920 O O . SER A 1 138 ? 28.81 30.177 -11.673 1 33.02 138 SER A O 1
ATOM 923 N N . HIS A 1 139 ? 27.441 29.778 -9.935 1 32.91 139 HIS A N 1
ATOM 924 C CA . HIS A 1 139 ? 26.943 28.485 -10.386 1 34.98 139 HIS A CA 1
ATOM 925 C C . HIS A 1 139 ? 25.514 28.584 -10.966 1 37.82 139 HIS A C 1
ATOM 926 O O . HIS A 1 139 ? 24.732 27.647 -10.821 1 39.15 139 HIS A O 1
ATOM 933 N N . ARG A 1 140 ? 25.181 29.739 -11.565 1 38.38 140 ARG A N 1
ATOM 934 C CA . ARG A 1 140 ? 23.915 30.086 -12.225 1 39.49 140 ARG A CA 1
ATOM 935 C C . ARG A 1 140 ? 22.655 29.815 -11.41 1 37.91 140 ARG A C 1
ATOM 936 O O . ARG A 1 140 ? 21.599 29.537 -11.987 1 39.12 140 ARG A O 1
ATOM 944 N N . VAL A 1 141 ? 22.744 29.925 -10.087 1 34.76 141 VAL A N 1
ATOM 945 C CA . VAL A 1 141 ? 21.572 29.749 -9.244 1 32.41 141 VAL A CA 1
ATOM 946 C C . VAL A 1 141 ? 21.136 31.123 -8.762 1 29.76 141 VAL A C 1
ATOM 947 O O . VAL A 1 141 ? 21.971 31.887 -8.287 1 29.34 141 VAL A O 1
ATOM 951 N N . VAL A 1 142 ? 19.854 31.465 -8.952 1 27.8 142 VAL A N 1
ATOM 952 C CA . VAL A 1 142 ? 19.297 32.726 -8.467 1 27.11 142 VAL A CA 1
ATOM 953 C C . VAL A 1 142 ? 18.404 32.371 -7.29 1 26.13 142 VAL A C 1
ATOM 954 O O . VAL A 1 142 ? 17.541 31.506 -7.424 1 26.09 142 VAL A O 1
ATOM 958 N N . HIS A 1 143 ? 18.619 32.998 -6.13 1 25.28 143 HIS A N 1
ATOM 959 C CA . HIS A 1 143 ? 17.811 32.701 -4.943 1 24.75 143 HIS A CA 1
ATOM 960 C C . HIS A 1 143 ? 16.34 33.094 -5.211 1 24.86 143 HIS A C 1
ATOM 961 O O . HIS A 1 143 ? 15.455 32.241 -5.105 1 24.84 143 HIS A O 1
ATOM 968 N N . ARG A 1 144 ? 16.097 34.344 -5.629 1 24.75 144 ARG A N 1
ATOM 969 C CA . ARG A 1 144 ? 14.751 34.847 -5.994 1 26.23 144 ARG A CA 1
ATOM 970 C C . ARG A 1 144 ? 13.822 35.133 -4.811 1 25.84 144 ARG A C 1
ATOM 971 O O . ARG A 1 144 ? 12.798 35.791 -5.006 1 26.44 144 ARG A O 1
ATOM 979 N N . ASP A 1 145 ? 14.158 34.66 -3.603 1 24.44 145 ASP A N 1
ATOM 980 C CA . ASP A 1 145 ? 13.301 34.933 -2.446 1 25.2 145 ASP A CA 1
ATOM 981 C C . ASP A 1 145 ? 14.131 35.322 -1.225 1 24.49 145 ASP A C 1
ATOM 982 O O . ASP A 1 145 ? 13.796 34.947 -0.105 1 24.05 145 ASP A O 1
ATOM 987 N N . LEU A 1 146 ? 15.228 36.056 -1.443 1 24.19 146 LEU A N 1
ATOM 988 C CA . LEU A 1 146 ? 16.119 36.439 -0.358 1 24.5 146 LEU A CA 1
ATOM 989 C C . LEU A 1 146 ? 15.467 37.391 0.632 1 24.08 146 LEU A C 1
ATOM 990 O O . LEU A 1 146 ? 15.001 38.46 0.259 1 24.48 146 LEU A O 1
ATOM 995 N N . LYS A 1 147 ? 15.437 36.989 1.896 1 23.44 147 LYS A N 1
ATOM 996 C CA . LYS A 1 147 ? 14.85 37.765 2.975 1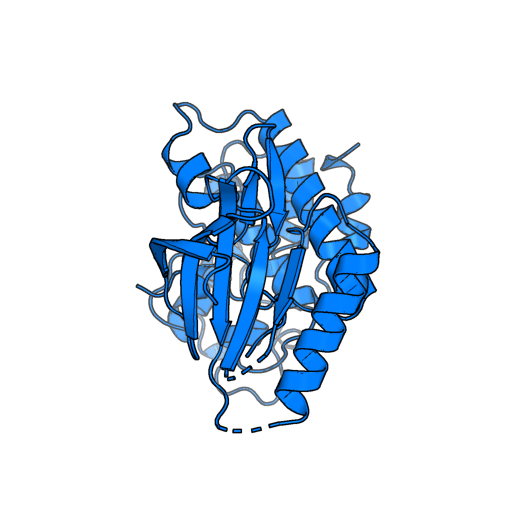 23.33 147 LYS A CA 1
ATOM 997 C C . LYS A 1 147 ? 15.46 37.329 4.331 1 23.33 147 LYS A C 1
ATOM 998 O O . LYS A 1 147 ? 16.095 36.27 4.414 1 22.76 147 LYS A O 1
ATOM 1004 N N . PRO A 1 148 ? 15.313 38.136 5.402 1 23.62 148 PRO A N 1
ATOM 1005 C CA . PRO A 1 148 ? 15.908 37.755 6.694 1 24.24 148 PRO A CA 1
ATOM 1006 C C . PRO A 1 148 ? 15.441 36.387 7.196 1 24.69 148 PRO A C 1
ATOM 1007 O O . PRO A 1 148 ? 16.21 35.695 7.858 1 25.33 148 PRO A O 1
ATOM 1011 N N . GLU A 1 149 ? 14.232 35.967 6.809 1 24.09 149 GLU A N 1
ATOM 1012 C CA . GLU A 1 149 ? 13.668 34.671 7.186 1 24.83 149 GLU A CA 1
ATOM 1013 C C . GLU A 1 149 ? 14.463 33.491 6.665 1 25.5 149 GLU A C 1
ATOM 1014 O O . GLU A 1 149 ? 14.455 32.454 7.323 1 26.92 149 GLU A O 1
ATOM 1020 N N . ASN A 1 150 ? 15.117 33.606 5.484 1 24.42 150 ASN A N 1
ATOM 1021 C CA . ASN A 1 150 ? 15.913 32.475 4.985 1 24.12 150 ASN A CA 1
ATOM 1022 C C . ASN A 1 150 ? 17.433 32.732 5.01 1 23.62 150 ASN A C 1
ATOM 1023 O O . ASN A 1 150 ? 18.177 32.046 4.322 1 24.04 150 ASN A O 1
ATOM 1028 N N . ILE A 1 151 ? 17.888 33.732 5.773 1 22.37 151 ILE A N 1
ATOM 1029 C CA . ILE A 1 151 ? 19.314 33.966 5.963 1 22.24 151 ILE A CA 1
ATOM 1030 C C . ILE A 1 151 ? 19.531 33.497 7.4 1 23.37 151 ILE A C 1
ATOM 1031 O O . ILE A 1 151 ? 18.973 34.09 8.311 1 24.08 151 ILE A O 1
ATOM 1036 N N . LEU A 1 152 ? 20.229 32.385 7.595 1 23.17 152 LEU A N 1
ATOM 1037 C CA . LEU A 1 152 ? 20.393 31.806 8.932 1 23.79 152 LEU A CA 1
ATOM 1038 C C . LEU A 1 152 ? 21.66 32.265 9.629 1 23.36 152 LEU A C 1
ATOM 1039 O O . LEU A 1 152 ? 22.659 32.541 8.98 1 22.96 152 LEU A O 1
ATOM 1044 N N . VAL A 1 153 ? 21.601 32.384 10.952 1 23.31 153 VAL A N 1
ATOM 1045 C CA . VAL A 1 153 ? 22.744 32.828 11.747 1 24.61 153 VAL A CA 1
ATOM 1046 C C . VAL A 1 153 ? 23.117 31.724 12.719 1 24.78 153 VAL A C 1
ATOM 1047 O O . VAL A 1 153 ? 22.309 31.371 13.572 1 23.99 153 VAL A O 1
ATOM 1051 N N . THR A 1 154 ? 24.32 31.145 12.566 1 24.87 154 THR A N 1
ATOM 1052 C CA . THR A 1 154 ? 24.742 30.053 13.433 1 25.47 154 THR A CA 1
ATOM 1053 C C . THR A 1 154 ? 25.15 30.576 14.81 1 26.83 154 THR A C 1
ATOM 1054 O O . THR A 1 154 ? 25.389 31.779 14.977 1 25.92 154 THR A O 1
ATOM 1058 N N . SER A 1 155 ? 25.297 29.654 15.78 1 28.45 155 SER A N 1
ATOM 1059 C CA . SER A 1 155 ? 25.754 29.987 17.135 1 30.13 155 SER A CA 1
ATOM 1060 C C . SER A 1 155 ? 27.135 30.654 17.116 1 32.09 155 SER A C 1
ATOM 1061 O O . SER A 1 155 ? 27.478 31.341 18.069 1 33.21 155 SER A O 1
ATOM 1064 N N . SER A 1 156 ? 27.931 30.451 16.053 1 32.37 156 SER A N 1
ATOM 1065 C CA . SER A 1 156 ? 29.243 31.085 15.952 1 33.04 156 SER A CA 1
ATOM 1066 C C . SER A 1 156 ? 29.225 32.45 15.219 1 33.68 156 SER A C 1
ATOM 1067 O O . SER A 1 156 ? 30.282 33.034 15.021 1 34.5 156 SER A O 1
ATOM 1070 N N . GLY A 1 157 ? 28.051 32.916 14.787 1 32.83 157 GLY A N 1
ATOM 1071 C CA . GLY A 1 157 ? 27.92 34.162 14.04 1 32.66 157 GLY A CA 1
ATOM 1072 C C . GLY A 1 157 ? 28.064 34.007 12.535 1 31.94 157 GLY A C 1
ATOM 1073 O O . GLY A 1 157 ? 28.173 35.002 11.814 1 32.57 157 GLY A O 1
ATOM 1074 N N . GLN A 1 158 ? 28.064 32.768 12.032 1 30.7 158 GLN A N 1
ATOM 1075 C CA . GLN A 1 158 ? 28.21 32.532 10.587 1 30.12 158 GLN A CA 1
ATOM 1076 C C . GLN A 1 158 ? 26.858 32.649 9.862 1 28.73 158 GLN A C 1
ATOM 1077 O O . GLN A 1 158 ? 25.839 32.198 10.368 1 28.97 158 GLN A O 1
ATOM 1083 N N . ILE A 1 159 ? 26.852 33.29 8.691 1 27.27 159 ILE A N 1
ATOM 1084 C CA . ILE A 1 159 ? 25.664 33.48 7.869 1 25.96 159 ILE A CA 1
ATOM 1085 C C . ILE A 1 159 ? 25.543 32.309 6.903 1 25.25 159 ILE A C 1
ATOM 1086 O O . ILE A 1 159 ? 26.495 31.999 6.199 1 24.93 159 ILE A O 1
ATOM 1091 N N . LYS A 1 160 ? 24.379 31.657 6.868 1 24.66 160 LYS A N 1
ATOM 1092 C CA . LYS A 1 160 ? 24.143 30.558 5.94 1 24.81 160 LYS A CA 1
ATOM 1093 C C . LYS A 1 160 ? 22.861 30.778 5.174 1 23.82 160 LYS A C 1
ATOM 1094 O O . LYS A 1 160 ? 21.808 30.937 5.78 1 23.91 160 LYS A O 1
ATOM 1100 N N . LEU A 1 161 ? 22.939 30.788 3.855 1 23.41 161 LEU A N 1
ATOM 1101 C CA . LEU A 1 161 ? 21.759 30.9 3.008 1 24.15 161 LEU A CA 1
ATOM 1102 C C . LEU A 1 161 ? 21.017 29.581 3.023 1 24.66 161 LEU A C 1
ATOM 1103 O O . LEU A 1 161 ? 21.632 28.516 3.061 1 24.17 161 LEU A O 1
ATOM 1108 N N . ALA A 1 162 ? 19.689 29.662 2.988 1 25.01 162 ALA A N 1
ATOM 1109 C CA . ALA A 1 162 ? 18.784 28.528 3.005 1 25.32 162 ALA A CA 1
ATOM 1110 C C . ALA A 1 162 ? 17.566 28.815 2.071 1 26.41 162 ALA A C 1
ATOM 1111 O O . ALA A 1 162 ? 17.398 29.955 1.604 1 26.24 162 ALA A O 1
ATOM 1113 N N . ASP A 1 163 ? 16.729 27.773 1.802 1 26.86 163 ASP A N 1
ATOM 1114 C CA . ASP A 1 163 ? 15.451 27.862 1.098 1 28.44 163 ASP A CA 1
ATOM 1115 C C . ASP A 1 163 ? 15.531 28.443 -0.311 1 29.91 163 ASP A C 1
ATOM 1116 O O . ASP A 1 163 ? 14.858 29.418 -0.637 1 29.84 163 ASP A O 1
ATOM 1121 N N . PHE A 1 164 ? 16.333 27.814 -1.148 1 31.34 164 PHE A N 1
ATOM 1122 C CA . PHE A 1 164 ? 16.498 28.198 -2.549 1 33.56 164 PHE A CA 1
ATOM 1123 C C . PHE A 1 164 ? 16.637 26.933 -3.412 1 36.15 164 PHE A C 1
ATOM 1124 O O . PHE A 1 164 ? 16.93 25.842 -2.896 1 36.44 164 PHE A O 1
ATOM 1132 N N . GLY A 1 165 ? 16.444 27.086 -4.715 1 37.72 165 GLY A N 1
ATOM 1133 C CA . GLY A 1 165 ? 16.637 25.991 -5.652 1 40.03 165 GLY A CA 1
ATOM 1134 C C . GLY A 1 165 ? 15.438 25.122 -5.947 1 42.15 165 GLY A C 1
ATOM 1135 O O . GLY A 1 165 ? 15.547 24.195 -6.742 1 42.54 165 GLY A O 1
ATOM 1136 N N . LEU A 1 166 ? 14.298 25.393 -5.318 1 43.53 166 LEU A N 1
ATOM 1137 C CA . LEU A 1 166 ? 13.08 24.616 -5.574 1 45.68 166 LEU A CA 1
ATOM 1138 C C . LEU A 1 166 ? 11.955 25.532 -6.097 1 47.5 166 LEU A C 1
ATOM 1139 O O . LEU A 1 166 ? 12.075 26.754 -6.013 1 47.61 166 LEU A O 1
ATOM 1144 N N . ALA A 1 167 ? 10.858 24.944 -6.614 1 48.86 167 ALA A N 1
ATOM 1145 C CA . ALA A 1 167 ? 9.69 25.68 -7.128 1 50.46 167 ALA A CA 1
ATOM 1146 C C . ALA A 1 167 ? 10.042 26.717 -8.194 1 52 167 ALA A C 1
ATOM 1147 O O . ALA A 1 167 ? 9.729 27.903 -8.06 1 53.02 167 ALA A O 1
ATOM 1149 N N . VAL A 1 179 ? 0.385 38.493 5.979 1 37.44 179 VAL A N 1
ATOM 1150 C CA . VAL A 1 179 ? 1.454 39.381 5.53 1 37.94 179 VAL A CA 1
ATOM 1151 C C . VAL A 1 179 ? 2.517 38.613 4.728 1 37.61 179 VAL A C 1
ATOM 1152 O O . VAL A 1 179 ? 3.042 37.597 5.185 1 37.87 179 VAL A O 1
ATOM 1154 N N . VAL A 1 180 ? 2.787 39.079 3.508 1 37 180 VAL A N 1
ATOM 1155 C CA . VAL A 1 180 ? 3.776 38.469 2.632 1 36.52 180 VAL A CA 1
ATOM 1156 C C . VAL A 1 180 ? 5.068 39.266 2.797 1 35 180 VAL A C 1
ATOM 1157 O O . VAL A 1 180 ? 5.192 40.366 2.265 1 35.4 180 VAL A O 1
ATOM 1161 N N . VAL A 1 181 ? 5.993 38.737 3.601 1 33.36 181 VAL A N 1
ATOM 1162 C CA . VAL A 1 181 ? 7.281 39.363 3.9 1 32.72 181 VAL A CA 1
ATOM 1163 C C . VAL A 1 181 ? 8.131 39.484 2.633 1 30.19 181 VAL A C 1
ATOM 1164 O O . VAL A 1 181 ? 8.827 40.478 2.454 1 29.12 181 VAL A O 1
ATOM 1168 N N . THR A 1 182 ? 8.033 38.476 1.743 1 28.66 182 THR A N 1
ATOM 1169 C CA . THR A 1 182 ? 8.716 38.385 0.456 1 28.01 182 THR A CA 1
ATOM 1170 C C . THR A 1 182 ? 8.63 39.688 -0.337 1 26.43 182 THR A C 1
ATOM 1171 O O . THR A 1 182 ? 9.639 40.168 -0.84 1 26.73 182 THR A O 1
ATOM 1175 N N . LEU A 1 183 ? 7.445 40.281 -0.386 1 25.55 183 LEU A N 1
ATOM 1176 C CA . LEU A 1 183 ? 7.184 41.532 -1.087 1 26.23 183 LEU A CA 1
ATOM 1177 C C . LEU A 1 183 ? 8.169 42.653 -0.751 1 26.23 183 LEU A C 1
ATOM 1178 O O . LEU A 1 183 ? 8.676 43.324 -1.657 1 26.18 183 LEU A O 1
ATOM 1183 N N . TRP A 1 184 ? 8.495 42.818 0.541 1 25.41 184 TRP A N 1
ATOM 1184 C CA . TRP A 1 184 ? 9.386 43.895 0.984 1 26.15 184 TRP A CA 1
ATOM 1185 C C . TRP A 1 184 ? 10.823 43.852 0.421 1 25.68 184 TRP A C 1
ATOM 1186 O O . TRP A 1 184 ? 11.533 44.854 0.477 1 25.71 184 TRP A O 1
ATOM 1197 N N . TYR A 1 185 ? 11.247 42.699 -0.089 1 24.71 185 TYR A N 1
ATOM 1198 C CA . TYR A 1 185 ? 12.603 42.507 -0.632 1 24.25 185 TYR A CA 1
ATOM 1199 C C . TYR A 1 185 ? 12.627 42.309 -2.158 1 25.11 185 TYR A C 1
ATOM 1200 O O . TYR A 1 185 ? 13.693 42.042 -2.726 1 25.59 185 TYR A O 1
ATOM 1209 N N . ARG A 1 186 ? 11.466 42.426 -2.818 1 24.9 186 ARG A N 1
ATOM 1210 C CA . ARG A 1 186 ? 11.341 42.238 -4.257 1 25.54 186 ARG A CA 1
ATOM 1211 C C . ARG A 1 186 ? 11.944 43.387 -5.04 1 25.74 186 ARG A C 1
ATOM 1212 O O . ARG A 1 186 ? 11.692 44.554 -4.732 1 25.83 186 ARG A O 1
ATOM 1220 N N . ALA A 1 187 ? 12.728 43.049 -6.076 1 25.44 187 ALA A N 1
ATOM 1221 C CA . ALA A 1 187 ? 13.349 44.011 -6.984 1 26.06 187 ALA A CA 1
ATOM 1222 C C . ALA A 1 187 ? 12.259 44.632 -7.888 1 26.66 187 ALA A C 1
ATOM 1223 O O . ALA A 1 187 ? 11.257 43.974 -8.188 1 26.46 187 ALA A O 1
ATOM 1225 N N . PRO A 1 188 ? 12.448 45.883 -8.357 1 26.82 188 PRO A N 1
ATOM 1226 C CA . PRO A 1 188 ? 11.424 46.493 -9.225 1 27.23 188 PRO A CA 1
ATOM 1227 C C . PRO A 1 188 ? 11.119 45.679 -10.48 1 26.86 188 PRO A C 1
ATOM 1228 O O . PRO A 1 188 ? 9.979 45.664 -10.917 1 27.13 188 PRO A O 1
ATOM 1232 N N . GLU A 1 189 ? 12.118 44.984 -11.05 1 26.35 189 GLU A N 1
ATOM 1233 C CA . GLU A 1 189 ? 11.91 44.197 -12.262 1 26.44 189 GLU A CA 1
ATOM 1234 C C . GLU A 1 189 ? 11.022 42.969 -12.029 1 27.84 189 GLU A C 1
ATOM 1235 O O . GLU A 1 189 ? 10.323 42.545 -12.954 1 28.49 189 GLU A O 1
ATOM 1241 N N . VAL A 1 190 ? 10.991 42.442 -10.786 1 27.3 190 VAL A N 1
ATOM 1242 C CA . VAL A 1 190 ? 10.092 41.343 -10.435 1 27.68 190 VAL A CA 1
ATOM 1243 C C . VAL A 1 190 ? 8.68 41.909 -10.278 1 28.41 190 VAL A C 1
ATOM 1244 O O . VAL A 1 190 ? 7.72 41.326 -10.798 1 28.02 190 VAL A O 1
ATOM 1248 N N . LEU A 1 191 ? 8.559 43.056 -9.575 1 29.03 191 LEU A N 1
ATOM 1249 C CA . LEU A 1 191 ? 7.283 43.74 -9.342 1 30.37 191 LEU A CA 1
ATOM 1250 C C . LEU A 1 191 ? 6.588 44.133 -10.64 1 32.17 191 LEU A C 1
ATOM 1251 O O . LEU A 1 191 ? 5.361 44.052 -10.739 1 32.81 191 LEU A O 1
ATOM 1256 N N . LEU A 1 192 ? 7.378 44.549 -11.627 1 32.9 192 LEU A N 1
ATOM 1257 C CA . LEU A 1 192 ? 6.924 44.954 -12.956 1 34.36 192 LEU A CA 1
ATOM 1258 C C . LEU A 1 192 ? 6.665 43.78 -13.897 1 36.3 192 LEU A C 1
ATOM 1259 O O . LEU A 1 192 ? 6.067 43.983 -14.952 1 36.46 192 LEU A O 1
ATOM 1264 N N . GLN A 1 193 ? 7.135 42.564 -13.533 1 37.41 193 GLN A N 1
ATOM 1265 C CA . GLN A 1 193 ? 7.038 41.333 -14.298 1 38.93 193 GLN A CA 1
ATOM 1266 C C . GLN A 1 193 ? 7.854 41.399 -15.578 1 40.3 193 GLN A C 1
ATOM 1267 O O . GLN A 1 193 ? 7.416 40.889 -16.605 1 40.61 193 GLN A O 1
ATOM 1273 N N . SER A 1 194 ? 9.054 42.003 -15.52 1 41.05 194 SER A N 1
ATOM 1274 C CA . SER A 1 194 ? 9.914 42.086 -16.702 1 42.45 194 SER A CA 1
ATOM 1275 C C . SER A 1 194 ? 11.085 41.095 -16.705 1 43.86 194 SER A C 1
ATOM 1276 O O . SER A 1 194 ? 11.278 40.412 -17.705 1 44.5 194 SER A O 1
ATOM 1279 N N . SER A 1 195 ? 11.897 41.041 -15.63 1 44.2 195 SER A N 1
ATOM 1280 C CA . SER A 1 195 ? 13.045 40.128 -15.587 1 44.64 195 SER A CA 1
ATOM 1281 C C . SER A 1 195 ? 13.271 39.488 -14.212 1 45.17 195 SER A C 1
ATOM 1282 O O . SER A 1 195 ? 12.788 40 -13.202 1 45.49 195 SER A O 1
ATOM 1285 N N . TYR A 1 196 ? 13.983 38.348 -14.179 1 44.79 196 TYR A N 1
ATOM 1286 C CA . TYR A 1 196 ? 14.231 37.583 -12.951 1 44.41 196 TYR A CA 1
ATOM 1287 C C . TYR A 1 196 ? 15.681 37.038 -12.934 1 41.43 196 TYR A C 1
ATOM 1288 O O . TYR A 1 196 ? 15.895 35.888 -12.546 1 42.36 196 TYR A O 1
ATOM 1297 N N . ALA A 1 197 ? 16.675 37.843 -13.358 1 37.49 197 ALA A N 1
ATOM 1298 C CA . ALA A 1 197 ? 18.069 37.379 -13.39 1 34.28 197 ALA A CA 1
ATOM 1299 C C . ALA A 1 197 ? 18.804 37.538 -12.005 1 30.57 197 ALA A C 1
ATOM 1300 O O . ALA A 1 197 ? 18.161 37.963 -11.044 1 29.86 197 ALA A O 1
ATOM 1302 N N . THR A 1 198 ? 20.111 37.187 -11.873 1 28.05 198 THR A N 1
ATOM 1303 C CA . THR A 1 198 ? 20.829 37.338 -10.609 1 26.76 198 THR A CA 1
ATOM 1304 C C . THR A 1 198 ? 20.697 38.736 -9.942 1 25.61 198 THR A C 1
ATOM 1305 O O . THR A 1 198 ? 20.666 38.758 -8.701 1 25.33 198 THR A O 1
ATOM 1309 N N . PRO A 1 199 ? 20.562 39.893 -10.662 1 25.09 199 PRO A N 1
ATOM 1310 C CA . PRO A 1 199 ? 20.458 41.181 -9.954 1 24.91 199 PRO A CA 1
ATOM 1311 C C . PRO A 1 199 ? 19.31 41.31 -8.971 1 24.78 199 PRO A C 1
ATOM 1312 O O . PRO A 1 199 ? 19.41 42.094 -8.03 1 25.09 199 PRO A O 1
ATOM 1316 N N . VAL A 1 200 ? 18.263 40.501 -9.135 1 24.07 200 VAL A N 1
ATOM 1317 C CA . VAL A 1 200 ? 17.095 40.43 -8.244 1 24.29 200 VAL A CA 1
ATOM 1318 C C . VAL A 1 200 ? 17.546 40.226 -6.779 1 22.46 200 VAL A C 1
ATOM 1319 O O . VAL A 1 200 ? 17.009 40.854 -5.859 1 21.94 200 VAL A O 1
ATOM 1323 N N . ASP A 1 201 ? 18.578 39.397 -6.584 1 21.12 201 ASP A N 1
ATOM 1324 C CA . ASP A 1 201 ? 19.105 39.096 -5.253 1 21.16 201 ASP A CA 1
ATOM 1325 C C . ASP A 1 201 ? 19.922 40.242 -4.678 1 21.04 201 ASP A C 1
ATOM 1326 O O . ASP A 1 201 ? 19.96 40.395 -3.455 1 21.45 201 ASP A O 1
ATOM 1331 N N . LEU A 1 202 ? 20.61 41.012 -5.544 1 20.07 202 LEU A N 1
ATOM 1332 C CA . LEU A 1 202 ? 21.391 42.161 -5.091 1 20.62 202 LEU A CA 1
ATOM 1333 C C . LEU A 1 202 ? 20.453 43.269 -4.616 1 21.54 202 LEU A C 1
ATOM 1334 O O . LEU A 1 202 ? 20.778 43.946 -3.641 1 21.93 202 LEU A O 1
ATOM 1339 N N . TRP A 1 203 ? 19.243 43.4 -5.22 1 21.5 203 TRP A N 1
ATOM 1340 C CA . TRP A 1 203 ? 18.258 44.348 -4.697 1 22.18 203 TRP A CA 1
ATOM 1341 C C . TRP A 1 203 ? 17.864 43.918 -3.253 1 21.58 203 TRP A C 1
ATOM 1342 O O . TRP A 1 203 ? 17.879 44.751 -2.36 1 21.66 203 TRP A O 1
ATOM 1353 N N . SER A 1 204 ? 17.564 42.626 -3.042 1 20.68 204 SER A N 1
ATOM 1354 C CA . SER A 1 204 ? 17.213 42.093 -1.721 1 21.06 204 SER A CA 1
ATOM 1355 C C . SER A 1 204 ? 18.335 42.325 -0.723 1 20.92 204 SER A C 1
ATOM 1356 O O . SER A 1 204 ? 18.064 42.761 0.394 1 20.51 204 SER A O 1
ATOM 1359 N N . VAL A 1 205 ? 19.601 42.109 -1.134 1 21.3 205 VAL A N 1
ATOM 1360 C CA . VAL A 1 205 ? 20.784 42.42 -0.307 1 22.42 205 VAL A CA 1
ATOM 1361 C C . VAL A 1 205 ? 20.758 43.89 0.156 1 23.1 205 VAL A C 1
ATOM 1362 O O . VAL A 1 205 ? 20.967 44.154 1.328 1 23.28 205 VAL A O 1
ATOM 1366 N N . GLY A 1 206 ? 20.481 44.817 -0.752 1 23.58 206 GLY A N 1
ATOM 1367 C CA . GLY A 1 206 ? 20.39 46.239 -0.418 1 23.99 206 GLY A CA 1
ATOM 1368 C C . GLY A 1 206 ? 19.336 46.52 0.647 1 24.8 206 GLY A C 1
ATOM 1369 O O . GLY A 1 206 ? 19.607 47.21 1.626 1 25.07 206 GLY A O 1
ATOM 1370 N N . CYS A 1 207 ? 18.141 45.936 0.496 1 25.11 207 CYS A N 1
ATOM 1371 C CA . CYS A 1 207 ? 17.054 46.072 1.464 1 25.53 207 CYS A CA 1
ATOM 1372 C C . CYS A 1 207 ? 17.463 45.522 2.818 1 25.98 207 CYS A C 1
ATOM 1373 O O . CYS A 1 207 ? 17.051 46.063 3.833 1 26.64 207 CYS A O 1
ATOM 1376 N N . ILE A 1 208 ? 18.166 44.392 2.828 1 25.51 208 ILE A N 1
ATOM 1377 C CA . ILE A 1 208 ? 18.596 43.734 4.057 1 25.86 208 ILE A CA 1
ATOM 1378 C C . ILE A 1 208 ? 19.707 44.524 4.735 1 26.17 208 ILE A C 1
ATOM 1379 O O . ILE A 1 208 ? 19.687 44.69 5.949 1 26 208 ILE A O 1
ATOM 1384 N N . PHE A 1 209 ? 20.64 45.08 3.944 1 26.83 209 PHE A N 1
ATOM 1385 C CA . PHE A 1 209 ? 21.742 45.915 4.42 1 28.03 209 PHE A CA 1
ATOM 1386 C C . PHE A 1 209 ? 21.181 47.103 5.202 1 28.46 209 PHE A C 1
ATOM 1387 O O . PHE A 1 209 ? 21.577 47.315 6.352 1 28.94 209 PHE A O 1
ATOM 1395 N N . ALA A 1 210 ? 20.214 47.823 4.609 1 27.93 210 ALA A N 1
ATOM 1396 C CA . ALA A 1 210 ? 19.573 48.968 5.25 1 28.55 210 ALA A CA 1
ATOM 1397 C C . ALA A 1 210 ? 18.859 48.523 6.531 1 28.69 210 ALA A C 1
ATOM 1398 O O . ALA A 1 210 ? 18.951 49.191 7.551 1 29.35 210 ALA A O 1
ATOM 1400 N N . GLU A 1 211 ? 18.186 47.372 6.482 1 28.06 211 GLU A N 1
ATOM 1401 C CA . GLU A 1 211 ? 17.492 46.794 7.618 1 28.16 211 GLU A CA 1
ATOM 1402 C C . GLU A 1 211 ? 18.424 46.392 8.775 1 28.72 211 GLU A C 1
ATOM 1403 O O . GLU A 1 211 ? 17.968 46.36 9.914 1 29.23 211 GLU A O 1
ATOM 1409 N N . MET A 1 212 ? 19.711 46.079 8.509 1 28.67 212 MET A N 1
ATOM 1410 C CA A MET A 1 212 ? 20.672 45.749 9.57 0.5 29.35 212 MET A CA 1
ATOM 1411 C CA B MET A 1 212 ? 20.631 45.73 9.591 0.5 29.63 212 MET A CA 1
ATOM 1412 C C . MET A 1 212 ? 20.867 46.952 10.504 1 30.59 212 MET A C 1
ATOM 1413 O O . MET A 1 212 ? 21.065 46.787 11.715 1 30.7 212 MET A O 1
ATOM 1422 N N . PHE A 1 213 ? 20.78 48.181 9.944 1 31.44 213 PHE A N 1
ATOM 1423 C CA . PHE A 1 213 ? 20.931 49.415 10.711 1 32.63 213 PHE A CA 1
ATOM 1424 C C . PHE A 1 213 ? 19.59 49.835 11.331 1 34.03 213 PHE A C 1
ATOM 1425 O O . PHE A 1 213 ? 19.533 50.171 12.517 1 34.56 213 PHE A O 1
ATOM 1433 N N . ARG A 1 214 ? 18.519 49.844 10.522 1 34.17 214 ARG A N 1
ATOM 1434 C CA . ARG A 1 214 ? 17.183 50.266 10.925 1 34.89 214 ARG A CA 1
ATOM 1435 C C . ARG A 1 214 ? 16.485 49.332 11.905 1 35.82 214 ARG A C 1
ATOM 1436 O O . ARG A 1 214 ? 15.674 49.782 12.724 1 36.14 214 ARG A O 1
ATOM 1444 N N . ARG A 1 215 ? 16.727 48.035 11.756 1 35.69 215 ARG A N 1
ATOM 1445 C CA . ARG A 1 215 ? 16.035 46.959 12.461 1 36.55 215 ARG A CA 1
ATOM 1446 C C . ARG A 1 215 ? 14.505 47.027 12.244 1 37.54 215 ARG A C 1
ATOM 1447 O O . ARG A 1 215 ? 13.718 46.682 13.127 1 38.17 215 ARG A O 1
ATOM 1455 N N . LYS A 1 216 ? 14.117 47.48 11.045 1 37.58 216 LYS A N 1
ATOM 1456 C CA . LYS A 1 216 ? 12.771 47.587 10.507 1 38.28 216 LYS A CA 1
ATOM 1457 C C . LYS A 1 216 ? 12.89 47.632 8.98 1 37.53 216 LYS A C 1
ATOM 1458 O O . LYS A 1 216 ? 13.845 48.206 8.448 1 37.78 216 LYS A O 1
ATOM 1464 N N . PRO A 1 217 ? 11.95 47.011 8.251 1 36.52 217 PRO A N 1
ATOM 1465 C CA . PRO A 1 217 ? 12.061 46.981 6.784 1 35.9 217 PRO A CA 1
ATOM 1466 C C . PRO A 1 217 ? 12.154 48.352 6.117 1 35.69 217 PRO A C 1
ATOM 1467 O O . PRO A 1 217 ? 11.482 49.301 6.532 1 35.61 217 PRO A O 1
ATOM 1471 N N . LEU A 1 218 ? 13.022 48.465 5.1 1 35.18 218 LEU A N 1
ATOM 1472 C CA . LEU A 1 218 ? 13.208 49.724 4.382 1 35.32 218 LEU A CA 1
ATOM 1473 C C . LEU A 1 218 ? 11.977 50.091 3.551 1 35.69 218 LEU A C 1
ATOM 1474 O O . LEU A 1 218 ? 11.518 51.226 3.593 1 35.52 218 LEU A O 1
ATOM 1479 N N . PHE A 1 219 ? 11.443 49.127 2.799 1 36.16 219 PHE A N 1
ATOM 1480 C CA . PHE A 1 219 ? 10.301 49.337 1.927 1 36.9 219 PHE A CA 1
ATOM 1481 C C . PHE A 1 219 ? 9.205 48.361 2.335 1 38.02 219 PHE A C 1
ATOM 1482 O O . PHE A 1 219 ? 9.229 47.207 1.917 1 37.3 219 PHE A O 1
ATOM 1490 N N . ARG A 1 220 ? 8.25 48.811 3.165 1 39.43 220 ARG A N 1
ATOM 1491 C CA . ARG A 1 220 ? 7.172 47.948 3.654 1 41.02 220 ARG A CA 1
ATOM 1492 C C . ARG A 1 220 ? 5.847 48.218 2.916 1 42.4 220 ARG A C 1
ATOM 1493 O O . ARG A 1 220 ? 5.021 48.976 3.414 1 43.27 220 ARG A O 1
ATOM 1501 N N . GLY A 1 221 ? 5.658 47.613 1.742 1 42.19 221 GLY A N 1
ATOM 1502 C CA . GLY A 1 221 ? 4.445 47.8 0.945 1 42.61 221 GLY A CA 1
ATOM 1503 C C . GLY A 1 221 ? 3.411 46.705 1.13 1 42.68 221 GLY A C 1
ATOM 1504 O O . GLY A 1 221 ? 3.732 45.644 1.664 1 43.26 221 GLY A O 1
ATOM 1505 N N . SER A 1 222 ? 2.166 46.928 0.67 1 42.27 222 SER A N 1
ATOM 1506 C CA . SER A 1 222 ? 1.101 45.93 0.838 1 42.05 222 SER A CA 1
ATOM 1507 C C . SER A 1 222 ? 0.581 45.309 -0.473 1 41.14 222 SER A C 1
ATOM 1508 O O . SER A 1 222 ? -0.429 44.613 -0.453 1 41.49 222 SER A O 1
ATOM 1511 N N . SER A 1 223 ? 1.25 45.575 -1.598 1 39.66 223 SER A N 1
ATOM 1512 C CA . SER A 1 223 ? 0.919 45.008 -2.913 1 38.65 223 SER A CA 1
ATOM 1513 C C . SER A 1 223 ? 2.091 45.269 -3.873 1 37.11 223 SER A C 1
ATOM 1514 O O . SER A 1 223 ? 2.907 46.129 -3.583 1 36.59 223 SER A O 1
ATOM 1517 N N . ASP A 1 224 ? 2.149 44.586 -5.022 1 36.74 224 ASP A N 1
ATOM 1518 C CA . ASP A 1 224 ? 3.223 44.816 -5.995 1 37.6 224 ASP A CA 1
ATOM 1519 C C . ASP A 1 224 ? 3.328 46.269 -6.452 1 37.22 224 ASP A C 1
ATOM 1520 O O . ASP A 1 224 ? 4.423 46.827 -6.468 1 36.47 224 ASP A O 1
ATOM 1525 N N . VAL A 1 225 ? 2.178 46.902 -6.762 1 37.41 225 VAL A N 1
ATOM 1526 C CA . VAL A 1 225 ? 2.15 48.282 -7.235 1 38.2 225 VAL A CA 1
ATOM 1527 C C . VAL A 1 225 ? 2.564 49.254 -6.149 1 38.19 225 VAL A C 1
ATOM 1528 O O . VAL A 1 225 ? 3.328 50.175 -6.422 1 38.4 225 VAL A O 1
ATOM 1532 N N . ASP A 1 226 ? 2.098 49.026 -4.923 1 37.82 226 ASP A N 1
ATOM 1533 C CA . ASP A 1 226 ? 2.416 49.854 -3.769 1 38.47 226 ASP A CA 1
ATOM 1534 C C . ASP A 1 226 ? 3.874 49.713 -3.354 1 37.91 226 ASP A C 1
ATOM 1535 O O . ASP A 1 226 ? 4.477 50.684 -2.903 1 38.64 226 ASP A O 1
ATOM 1540 N N . GLN A 1 227 ? 4.444 48.511 -3.494 1 35.85 227 GLN A N 1
ATOM 1541 C CA . GLN A 1 227 ? 5.838 48.28 -3.153 1 34.63 227 GLN A CA 1
ATOM 1542 C C . GLN A 1 227 ? 6.732 49.098 -4.076 1 35.12 227 GLN A C 1
ATOM 1543 O O . GLN A 1 227 ? 7.665 49.754 -3.605 1 34.86 227 GLN A O 1
ATOM 1549 N N . LEU A 1 228 ? 6.4 49.098 -5.378 1 35.69 228 LEU A N 1
ATOM 1550 C CA . LEU A 1 228 ? 7.129 49.832 -6.391 1 37.32 228 LEU A CA 1
ATOM 1551 C C . LEU A 1 228 ? 7.014 51.338 -6.163 1 38.23 228 LEU A C 1
ATOM 1552 O O . LEU A 1 228 ? 8.011 52.051 -6.282 1 38.28 228 LEU A O 1
ATOM 1557 N N . GLY A 1 229 ? 5.824 51.794 -5.764 1 38.37 229 GLY A N 1
ATOM 1558 C CA . GLY A 1 229 ? 5.595 53.195 -5.432 1 38.64 229 GLY A CA 1
ATOM 1559 C C . GLY A 1 229 ? 6.452 53.643 -4.265 1 38.21 229 GLY A C 1
ATOM 1560 O O . GLY A 1 229 ? 7.109 54.673 -4.35 1 38.1 229 GLY A O 1
ATOM 1561 N N . LYS A 1 230 ? 6.502 52.843 -3.19 1 37.64 230 LYS A N 1
ATOM 1562 C CA . LYS A 1 230 ? 7.32 53.139 -2.011 1 37.8 230 LYS A CA 1
ATOM 1563 C C . LYS A 1 230 ? 8.825 53.111 -2.301 1 37.07 230 LYS A C 1
ATOM 1564 O O . LYS A 1 230 ? 9.585 53.851 -1.671 1 37.86 230 LYS A O 1
ATOM 1570 N N . ILE A 1 231 ? 9.256 52.272 -3.249 1 35.47 231 ILE A N 1
ATOM 1571 C CA . ILE A 1 231 ? 10.668 52.216 -3.634 1 34.77 231 ILE A CA 1
ATOM 1572 C C . ILE A 1 231 ? 11.007 53.524 -4.36 1 35.19 231 ILE A C 1
ATOM 1573 O O . ILE A 1 231 ? 11.973 54.183 -4.014 1 34.46 231 ILE A O 1
ATOM 1578 N N . LEU A 1 232 ? 10.189 53.905 -5.342 1 36.27 232 LEU A N 1
ATOM 1579 C CA . LEU A 1 232 ? 10.436 55.102 -6.133 1 37.59 232 LEU A CA 1
ATOM 1580 C C . LEU A 1 232 ? 10.313 56.399 -5.325 1 39.28 232 LEU A C 1
ATOM 1581 O O . LEU A 1 232 ? 10.938 57.395 -5.69 1 39.4 232 LEU A O 1
ATOM 1586 N N . ASP A 1 233 ? 9.595 56.374 -4.192 1 40.08 233 ASP A N 1
ATOM 1587 C CA . ASP A 1 233 ? 9.538 57.531 -3.302 1 41.18 233 ASP A CA 1
ATOM 1588 C C . ASP A 1 233 ? 10.925 57.806 -2.658 1 41.39 233 ASP A C 1
ATOM 1589 O O . ASP A 1 233 ? 11.172 58.921 -2.211 1 41.95 233 ASP A O 1
ATOM 1594 N N . VAL A 1 234 ? 11.823 56.8 -2.608 1 40.66 234 VAL A N 1
ATOM 1595 C CA . VAL A 1 234 ? 13.159 56.95 -2.034 1 40.37 234 VAL A CA 1
ATOM 1596 C C . VAL A 1 234 ? 14.247 57.109 -3.111 1 40.31 234 VAL A C 1
ATOM 1597 O O . VAL A 1 234 ? 15.027 58.063 -3.062 1 40.4 234 VAL A O 1
ATOM 1601 N N . ILE A 1 235 ? 14.324 56.173 -4.061 1 39.74 235 ILE A N 1
ATOM 1602 C CA . ILE A 1 235 ? 15.36 56.224 -5.099 1 39.87 235 ILE A CA 1
ATOM 1603 C C . ILE A 1 235 ? 15.057 57.184 -6.253 1 40.28 235 ILE A C 1
ATOM 1604 O O . ILE A 1 235 ? 15.926 57.396 -7.099 1 40.54 235 ILE A O 1
ATOM 1609 N N . GLY A 1 236 ? 13.831 57.703 -6.316 1 40.38 236 GLY A N 1
ATOM 1610 C CA . GLY A 1 236 ? 13.412 58.589 -7.39 1 41.1 236 GLY A CA 1
ATOM 1611 C C . GLY A 1 236 ? 13.018 57.844 -8.647 1 41.53 236 GLY A C 1
ATOM 1612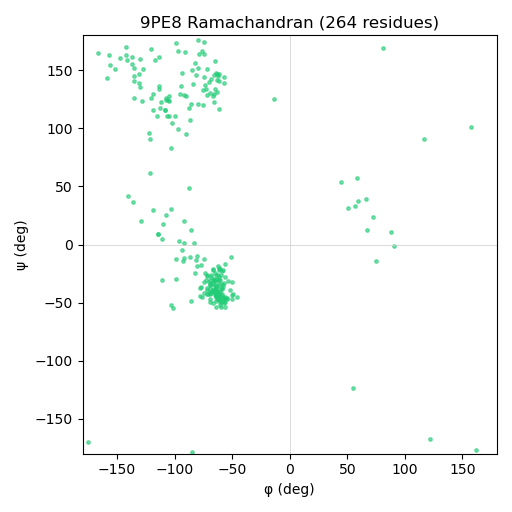 O O . GLY A 1 236 ? 13.241 56.634 -8.753 1 41.86 236 GLY A O 1
ATOM 1613 N N . LEU A 1 237 ? 12.409 58.553 -9.605 1 41.21 237 LEU A N 1
ATOM 1614 C CA . LEU A 1 237 ? 12.028 57.935 -10.862 1 41.37 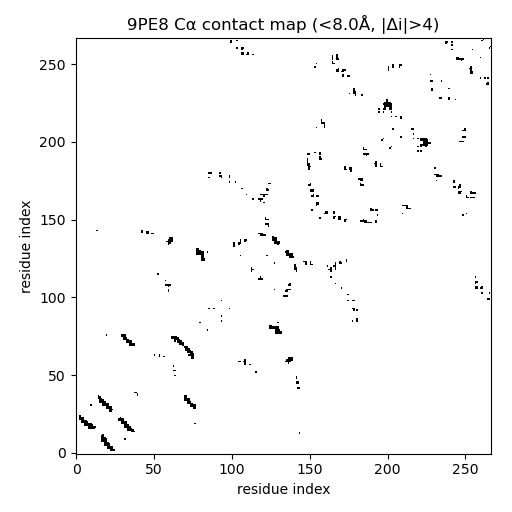237 LEU A CA 1
ATOM 1615 C C . LEU A 1 237 ? 13.283 57.745 -11.694 1 41.55 237 LEU A C 1
ATOM 1616 O O . LEU A 1 237 ? 14.128 58.639 -11.773 1 41.89 237 LEU A O 1
ATOM 1621 N N . PRO A 1 238 ? 13.461 56.556 -12.277 1 41.18 238 PRO A N 1
ATOM 1622 C CA . PRO A 1 238 ? 14.64 56.337 -13.128 1 41.14 238 PRO A CA 1
ATOM 1623 C C . PRO A 1 238 ? 14.464 57.056 -14.471 1 41.77 238 PRO A C 1
ATOM 1624 O O . PRO A 1 238 ? 13.375 57.551 -14.793 1 41.67 238 PRO A O 1
ATOM 1628 N N . GLY A 1 239 ? 15.503 57.038 -15.299 1 42.34 239 GLY A N 1
ATOM 1629 C CA . GLY A 1 239 ? 15.425 57.6 -16.645 1 42.99 239 GLY A CA 1
ATOM 1630 C C . GLY A 1 239 ? 14.387 56.847 -17.459 1 43.46 239 GLY A C 1
ATOM 1631 O O . GLY A 1 239 ? 14.182 55.652 -17.236 1 43.27 239 GLY A O 1
ATOM 1632 N N . GLU A 1 240 ? 13.667 57.534 -18.34 1 43.56 240 GLU A N 1
ATOM 1633 C CA . GLU A 1 240 ? 12.615 56.925 -19.144 1 44.54 240 GLU A CA 1
ATOM 1634 C C . GLU A 1 240 ? 13.105 55.677 -19.921 1 45.61 240 GLU A C 1
ATOM 1635 O O . GLU A 1 240 ? 12.349 54.717 -20.09 1 45.95 240 GLU A O 1
ATOM 1641 N N . GLU A 1 241 ? 14.395 55.672 -20.316 1 45.9 241 GLU A N 1
ATOM 1642 C CA . GLU A 1 241 ? 15.034 54.561 -21.029 1 46.58 241 GLU A CA 1
ATOM 1643 C C . GLU A 1 241 ? 15.389 53.37 -20.12 1 46.15 241 GLU A C 1
ATOM 1644 O O . GLU A 1 241 ? 15.639 52.279 -20.627 1 46.27 241 GLU A O 1
ATOM 1650 N N . ASP A 1 242 ? 15.436 53.59 -18.793 1 45.39 242 ASP A N 1
ATOM 1651 C CA . ASP A 1 242 ? 15.676 52.563 -17.774 1 45.19 242 ASP A CA 1
ATOM 1652 C C . ASP A 1 242 ? 14.385 51.802 -17.433 1 45 242 ASP A C 1
ATOM 1653 O O . ASP A 1 242 ? 14.462 50.672 -16.952 1 45.79 242 ASP A O 1
ATOM 1658 N N . TRP A 1 243 ? 13.202 52.412 -17.649 1 43.77 243 TRP A N 1
ATOM 1659 C CA . TRP A 1 243 ? 11.936 51.735 -17.384 1 43.05 243 TRP A CA 1
ATOM 1660 C C . TRP A 1 243 ? 11.77 50.628 -18.398 1 43.91 243 TRP A C 1
ATOM 1661 O O . TRP A 1 243 ? 11.968 50.852 -19.591 1 44.02 243 TRP A O 1
ATOM 1672 N N . PRO A 1 244 ? 11.442 49.412 -17.942 1 44.64 244 PRO A N 1
ATOM 1673 C CA . PRO A 1 244 ? 11.35 48.293 -18.878 1 45.56 244 PRO A CA 1
ATOM 1674 C C . PRO A 1 244 ? 10.243 48.401 -19.904 1 47.47 244 PRO A C 1
ATOM 1675 O O . PRO A 1 244 ? 9.162 48.932 -19.644 1 47.69 244 PRO A O 1
ATOM 1679 N N . ARG A 1 245 ? 10.533 47.881 -21.084 1 48.56 245 ARG A N 1
ATOM 1680 C CA . ARG A 1 245 ? 9.604 47.825 -22.202 1 50.29 245 ARG A CA 1
ATOM 1681 C C . ARG A 1 245 ? 8.669 46.609 -22.041 1 51.59 245 ARG A C 1
ATOM 1682 O O . ARG A 1 245 ? 9.015 45.65 -21.338 1 52.4 245 ARG A O 1
ATOM 1690 N N . ASP A 1 246 ? 7.483 46.658 -22.664 1 51.36 246 ASP A N 1
ATOM 1691 C CA . ASP A 1 246 ? 6.501 45.57 -22.616 1 51.51 246 ASP A CA 1
ATOM 1692 C C . ASP A 1 246 ? 6.008 45.192 -21.199 1 50.31 246 ASP A C 1
ATOM 1693 O O . ASP A 1 246 ? 5.773 44.016 -20.936 1 50.8 246 ASP A O 1
ATOM 1698 N N . VAL A 1 247 ? 5.824 46.174 -20.301 1 48.75 247 VAL A N 1
ATOM 1699 C CA . VAL A 1 247 ? 5.268 45.902 -18.97 1 47.73 247 VAL A CA 1
ATOM 1700 C C . VAL A 1 247 ? 3.927 46.634 -18.773 1 46.54 247 VAL A C 1
ATOM 1701 O O . VAL A 1 247 ? 3.642 47.604 -19.476 1 46.83 247 VAL A O 1
ATOM 1705 N N . ALA A 1 248 ? 3.101 46.162 -17.836 1 45 248 ALA A N 1
ATOM 1706 C CA . ALA A 1 248 ? 1.79 46.757 -17.594 1 44.13 248 ALA A CA 1
ATOM 1707 C C . ALA A 1 248 ? 1.882 48.121 -16.934 1 42.79 248 ALA A C 1
ATOM 1708 O O . ALA A 1 248 ? 1.165 49.03 -17.334 1 42.66 248 ALA A O 1
ATOM 1710 N N . LEU A 1 249 ? 2.763 48.268 -15.933 1 41.67 249 LEU A N 1
ATOM 1711 C CA . LEU A 1 249 ? 2.929 49.509 -15.188 1 41.33 249 LEU A CA 1
ATOM 1712 C C . LEU A 1 249 ? 3.912 50.46 -15.841 1 40.98 249 LEU A C 1
ATOM 1713 O O . LEU A 1 249 ? 5.125 50.245 -15.768 1 41.07 249 LEU A O 1
ATOM 1718 N N . PRO A 1 250 ? 3.415 51.545 -16.446 1 40.34 250 PRO A N 1
ATOM 1719 C CA . PRO A 1 250 ? 4.333 52.52 -17.035 1 39.89 250 PRO A CA 1
ATOM 1720 C C . PRO A 1 250 ? 4.927 53.428 -15.963 1 39.11 250 PRO A C 1
ATOM 1721 O O . PRO A 1 250 ? 4.417 53.521 -14.848 1 39.01 250 PRO A O 1
ATOM 1725 N N . ARG A 1 251 ? 6.009 54.117 -16.311 1 38.53 251 ARG A N 1
ATOM 1726 C CA . ARG A 1 251 ? 6.675 55.067 -15.422 1 38.34 251 ARG A CA 1
ATOM 1727 C C . ARG A 1 251 ? 5.708 56.172 -14.962 1 38.61 251 ARG A C 1
ATOM 1728 O O . ARG A 1 251 ? 5.778 56.629 -13.818 1 37.5 251 ARG A O 1
ATOM 1736 N N . GLN A 1 252 ? 4.789 56.575 -15.87 1 39.66 252 GLN A N 1
ATOM 1737 C CA . GLN A 1 252 ? 3.761 57.606 -15.698 1 41.17 252 GLN A CA 1
ATOM 1738 C C . GLN A 1 252 ? 2.766 57.291 -14.558 1 41.93 252 GLN A C 1
ATOM 1739 O O . GLN A 1 252 ? 2.091 58.197 -14.056 1 41.81 252 GLN A O 1
ATOM 1745 N N . ALA A 1 253 ? 2.655 56.011 -14.16 1 41.96 253 ALA A N 1
ATOM 1746 C CA . ALA A 1 253 ? 1.766 55.637 -13.06 1 42.3 253 ALA A CA 1
ATOM 1747 C C . ALA A 1 253 ? 2.326 56.043 -11.682 1 42.56 253 ALA A C 1
ATOM 1748 O O . ALA A 1 253 ? 1.6 55.973 -10.693 1 42.89 253 ALA A O 1
ATOM 1750 N N . PHE A 1 254 ? 3.615 56.439 -11.61 1 42.14 254 PHE A N 1
ATOM 1751 C CA . PHE A 1 254 ? 4.284 56.829 -10.375 1 42.72 254 PHE A CA 1
ATOM 1752 C C . PHE A 1 254 ? 4.629 58.314 -10.432 1 45.42 254 PHE A C 1
ATOM 1753 O O . PHE A 1 254 ? 5.057 58.806 -11.471 1 45.6 254 PHE A O 1
ATOM 1761 N N . HIS A 1 255 ? 4.395 59.038 -9.337 1 47.37 255 HIS A N 1
ATOM 1762 C CA . HIS A 1 255 ? 4.575 60.489 -9.317 1 49.67 255 HIS A CA 1
ATOM 1763 C C . HIS A 1 255 ? 5.621 60.959 -8.315 1 51.75 255 HIS A C 1
ATOM 1764 O O . HIS A 1 255 ? 5.527 62.082 -7.811 1 52.55 255 HIS A O 1
ATOM 1771 N N . SER A 1 256 ? 6.628 60.121 -8.04 1 52.37 256 SER A N 1
ATOM 1772 C CA . SER A 1 256 ? 7.706 60.466 -7.119 1 53.14 256 SER A CA 1
ATOM 1773 C C . SER A 1 256 ? 8.481 61.694 -7.611 1 54.17 256 SER A C 1
ATOM 1774 O O . SER A 1 256 ? 9.112 61.644 -8.667 1 54.3 256 SER A O 1
ATOM 1777 N N . LYS A 1 257 ? 8.442 62.788 -6.838 1 54.63 257 LYS A N 1
ATOM 1778 C CA . LYS A 1 257 ? 9.109 64.042 -7.2 1 55.51 257 LYS A CA 1
ATOM 1779 C C . LYS A 1 257 ? 10.636 63.964 -7.218 1 56.7 257 LYS A C 1
ATOM 1780 O O . LYS A 1 257 ? 11.246 64.371 -8.207 1 57.08 257 LYS A O 1
ATOM 1786 N N . SER A 1 258 ? 11.258 63.445 -6.146 1 57.02 258 SER A N 1
ATOM 1787 C CA . SER A 1 258 ? 12.715 63.405 -6.079 1 57.67 258 SER A CA 1
ATOM 1788 C C . SER A 1 258 ? 13.288 62.212 -5.323 1 57.55 258 SER A C 1
ATOM 1789 O O . SER A 1 258 ? 12.599 61.585 -4.524 1 57.55 258 SER A O 1
ATOM 1792 N N . ALA A 1 259 ? 14.566 61.911 -5.579 1 57.21 259 ALA A N 1
ATOM 1793 C CA . ALA A 1 259 ? 15.296 60.87 -4.883 1 57.4 259 ALA A CA 1
ATOM 1794 C C . ALA A 1 259 ? 15.709 61.475 -3.547 1 57.63 259 ALA A C 1
ATOM 1795 O O . ALA A 1 259 ? 16.378 62.508 -3.523 1 58.19 259 ALA A O 1
ATOM 1797 N N . GLN A 1 260 ? 15.281 60.872 -2.443 1 56.97 260 GLN A N 1
ATOM 1798 C CA . GLN A 1 260 ? 15.611 61.379 -1.114 1 56.74 260 GLN A CA 1
ATOM 1799 C C . GLN A 1 260 ? 16.97 60.854 -0.653 1 56.13 260 GLN A C 1
ATOM 1800 O O . GLN A 1 260 ? 17.371 59.761 -1.051 1 56.51 260 GLN A O 1
ATOM 1806 N N . PRO A 1 261 ? 17.707 61.607 0.186 1 55.21 261 PRO A N 1
ATOM 1807 C CA . PRO A 1 261 ? 19.007 61.101 0.667 1 54.48 261 PRO A CA 1
ATOM 1808 C C . PRO A 1 261 ? 18.791 59.841 1.498 1 53.66 261 PRO A C 1
ATOM 1809 O O . PRO A 1 261 ? 17.889 59.822 2.332 1 53.58 261 PRO A O 1
ATOM 1813 N N . ILE A 1 262 ? 19.558 58.77 1.228 1 52.97 262 ILE A N 1
ATOM 1814 C CA . ILE A 1 262 ? 19.363 57.507 1.929 1 52.8 262 ILE A CA 1
ATOM 1815 C C . ILE A 1 262 ? 19.67 57.614 3.434 1 52.25 262 ILE A C 1
ATOM 1816 O O . ILE A 1 262 ? 19.076 56.879 4.217 1 52.21 262 ILE A O 1
ATOM 1821 N N . GLU A 1 263 ? 20.511 58.572 3.85 1 51.67 263 GLU A N 1
ATOM 1822 C CA . GLU A 1 263 ? 20.818 58.781 5.269 1 51.86 263 GLU A CA 1
ATOM 1823 C C . GLU A 1 263 ? 19.591 59.157 6.11 1 51.97 263 GLU A C 1
ATOM 1824 O O . GLU A 1 263 ? 19.594 58.957 7.324 1 52.6 263 GLU A O 1
ATOM 1830 N N . LYS A 1 264 ? 18.537 59.68 5.47 1 51.29 264 LYS A N 1
ATOM 1831 C CA . LYS A 1 264 ? 17.278 60.014 6.131 1 51.07 264 LYS A CA 1
ATOM 1832 C C . LYS A 1 264 ? 16.598 58.73 6.653 1 50.33 264 LYS A C 1
ATOM 1833 O O . LYS A 1 264 ? 15.967 58.749 7.711 1 50.23 264 LYS A O 1
ATOM 1839 N N . PHE A 1 265 ? 16.746 57.612 5.914 1 49.43 265 PHE A N 1
ATOM 1840 C CA . PHE A 1 265 ? 16.145 56.325 6.254 1 49.14 265 PHE A CA 1
ATOM 1841 C C . PHE A 1 265 ? 17.119 55.384 6.953 1 48.39 265 PHE A C 1
ATOM 1842 O O . PHE A 1 265 ? 16.701 54.558 7.747 1 48.4 265 PHE A O 1
ATOM 1850 N N . VAL A 1 266 ? 18.413 55.503 6.667 1 47.98 266 VAL A N 1
ATOM 1851 C CA . VAL A 1 266 ? 19.459 54.681 7.286 1 48.02 266 VAL A CA 1
ATOM 1852 C C . VAL A 1 266 ? 20.396 55.688 7.961 1 48.49 266 VAL A C 1
ATOM 1853 O O . VAL A 1 266 ? 21.288 56.231 7.318 1 48.66 266 VAL A O 1
ATOM 1857 N N . THR A 1 267 ? 20.143 56.006 9.228 1 48.79 267 THR A N 1
ATOM 1858 C CA . THR A 1 267 ? 20.864 57.068 9.928 1 49.47 267 THR A CA 1
ATOM 1859 C C . THR A 1 267 ? 22.328 56.777 10.299 1 49.59 267 THR A C 1
ATOM 1860 O O . THR A 1 267 ? 23.162 57.673 10.16 1 50.17 267 THR A O 1
ATOM 1864 N N . ASP A 1 268 ? 22.648 55.572 10.789 1 48.88 268 ASP A N 1
ATOM 1865 C CA . ASP A 1 268 ? 24.011 55.269 11.23 1 48.48 268 ASP A CA 1
ATOM 1866 C C . ASP A 1 268 ? 24.988 54.862 10.128 1 47.19 268 ASP A C 1
ATOM 1867 O O . ASP A 1 268 ? 26.146 54.571 10.435 1 46.93 268 ASP A O 1
ATOM 1872 N N . ILE A 1 269 ? 24.545 54.83 8.861 1 46.09 269 ILE A N 1
ATOM 1873 C CA . ILE A 1 269 ? 25.411 54.384 7.773 1 45.55 269 ILE A CA 1
ATOM 1874 C C . ILE A 1 269 ? 26.488 55.41 7.414 1 45.56 269 ILE A C 1
ATOM 1875 O O . ILE A 1 269 ? 26.24 56.615 7.376 1 45.96 269 ILE A O 1
ATOM 1880 N N . ASP A 1 270 ? 27.704 54.902 7.196 1 45.32 270 ASP A N 1
ATOM 1881 C CA . ASP A 1 270 ? 28.902 55.646 6.814 1 45.56 270 ASP A CA 1
ATOM 1882 C C . ASP A 1 270 ? 28.914 55.966 5.293 1 44.95 270 ASP A C 1
ATOM 1883 O O . ASP A 1 270 ? 28.019 55.529 4.567 1 45.19 270 ASP A O 1
ATOM 1888 N N . GLU A 1 271 ? 29.919 56.724 4.814 1 43.9 271 GLU A N 1
ATOM 1889 C CA . GLU A 1 271 ? 30.043 57.122 3.405 1 43.16 271 GLU A CA 1
ATOM 1890 C C . GLU A 1 271 ? 30.216 55.928 2.446 1 41.13 271 GLU A C 1
ATOM 1891 O O . GLU A 1 271 ? 29.583 55.885 1.39 1 41.04 271 GLU A O 1
ATOM 1897 N N . LEU A 1 272 ? 31.096 54.986 2.802 1 39.17 272 LEU A N 1
ATOM 1898 C CA . LEU A 1 272 ? 31.377 53.81 1.985 1 37.92 272 LEU A CA 1
ATOM 1899 C C . LEU A 1 272 ? 30.187 52.857 1.967 1 36.72 272 LEU A C 1
ATOM 1900 O O . LEU A 1 272 ? 29.829 52.349 0.915 1 36.61 272 LEU A O 1
ATOM 1905 N N . GLY A 1 273 ? 29.552 52.676 3.111 1 36.22 273 GLY A N 1
ATOM 1906 C CA . GLY A 1 273 ? 28.357 51.85 3.218 1 36.22 273 GLY A CA 1
ATOM 1907 C C . GLY A 1 273 ? 27.204 52.429 2.423 1 35.7 273 GLY A C 1
ATOM 1908 O O . GLY A 1 273 ? 26.42 51.687 1.83 1 35.11 273 GLY A O 1
ATOM 1909 N N . LYS A 1 274 ? 27.104 53.769 2.389 1 35.39 274 LYS A N 1
ATOM 1910 C CA . LYS A 1 274 ? 26.066 54.475 1.643 1 35.64 274 LYS A CA 1
ATOM 1911 C C . LYS A 1 274 ? 26.248 54.23 0.145 1 35.07 274 LYS A C 1
ATOM 1912 O O . LYS A 1 274 ? 25.269 54 -0.557 1 35.61 274 LYS A O 1
ATOM 1918 N N . ASP A 1 275 ? 27.493 54.265 -0.334 1 34.02 275 ASP A N 1
ATOM 1919 C CA . ASP A 1 275 ? 27.812 54.036 -1.74 1 33.85 275 ASP A CA 1
ATOM 1920 C C . ASP A 1 275 ? 27.444 52.606 -2.139 1 32.71 275 ASP A C 1
ATOM 1921 O O . ASP A 1 275 ? 26.759 52.414 -3.143 1 32.66 275 ASP A O 1
ATOM 1926 N N . LEU A 1 276 ? 27.852 51.61 -1.333 1 31.58 276 LEU A N 1
ATOM 1927 C CA . LEU A 1 276 ? 27.516 50.209 -1.608 1 31.19 276 LEU A CA 1
ATOM 1928 C C . LEU A 1 276 ? 25.99 50.009 -1.598 1 30.86 276 LEU A C 1
ATOM 1929 O O . LEU A 1 276 ? 25.457 49.372 -2.5 1 31.17 276 LEU A O 1
ATOM 1934 N N . LEU A 1 277 ? 25.293 50.573 -0.604 1 30.16 277 LEU A N 1
ATOM 1935 C CA . LEU A 1 277 ? 23.835 50.481 -0.506 1 29.84 277 LEU A CA 1
ATOM 1936 C C . LEU A 1 277 ? 23.117 51.011 -1.758 1 30.31 277 LEU A C 1
ATOM 1937 O O . LEU A 1 277 ? 22.199 50.353 -2.269 1 30 277 LEU A O 1
ATOM 1942 N N . LEU A 1 278 ? 23.517 52.191 -2.258 1 30.57 278 LEU A N 1
ATOM 1943 C CA . LEU A 1 278 ? 22.886 52.762 -3.449 1 31.65 278 LEU A CA 1
ATOM 1944 C C . LEU A 1 278 ? 23.22 51.974 -4.716 1 30.97 278 LEU A C 1
ATOM 1945 O O . LEU A 1 278 ? 22.394 51.887 -5.619 1 31.14 278 LEU A O 1
ATOM 1950 N N . LYS A 1 279 ? 24.4 51.362 -4.763 1 29.9 279 LYS A N 1
ATOM 1951 C CA . LYS A 1 279 ? 24.787 50.518 -5.894 1 29.5 279 LYS A CA 1
ATOM 1952 C C . LYS A 1 279 ? 23.926 49.225 -5.93 1 28.29 279 LYS A C 1
ATOM 1953 O O . LYS A 1 279 ? 23.696 48.676 -7.006 1 28.05 279 LYS A O 1
ATOM 1959 N N . CYS A 1 280 ? 23.442 48.765 -4.753 1 27.17 280 CYS A N 1
ATOM 1960 C CA . CYS A 1 280 ? 22.54 47.615 -4.628 1 27.22 280 CYS A CA 1
ATOM 1961 C C . CYS A 1 280 ? 21.125 48.066 -5 1 27.95 280 CYS A C 1
ATOM 1962 O O . CYS A 1 280 ? 20.419 47.371 -5.718 1 27.27 280 CYS A O 1
ATOM 1965 N N . LEU A 1 281 ? 20.706 49.238 -4.496 1 28.91 281 LEU A N 1
ATOM 1966 C CA . LEU A 1 281 ? 19.371 49.753 -4.769 1 29.94 281 LEU A CA 1
ATOM 1967 C C . LEU A 1 281 ? 19.292 50.586 -6.048 1 31.57 281 LEU A C 1
ATOM 1968 O O . LEU A 1 281 ? 18.717 51.669 -6.052 1 32.43 281 LEU A O 1
ATOM 1973 N N . THR A 1 282 ? 19.838 50.063 -7.138 1 31.69 282 THR A N 1
ATOM 1974 C CA . THR A 1 282 ? 19.814 50.719 -8.439 1 32.24 282 THR A CA 1
ATOM 1975 C C . THR A 1 282 ? 18.619 50.159 -9.215 1 32.38 282 THR A C 1
ATOM 1976 O O . THR A 1 282 ? 18.435 48.941 -9.26 1 31.77 282 THR A O 1
ATOM 1980 N N . PHE A 1 283 ? 17.778 51.037 -9.777 1 32.31 283 PHE A N 1
ATOM 1981 C CA . PHE A 1 283 ? 16.574 50.615 -10.494 1 32.81 283 PHE A CA 1
ATOM 1982 C C . PHE A 1 283 ? 16.852 49.647 -11.629 1 32.6 283 PHE A C 1
ATOM 1983 O O . PHE A 1 283 ? 16.217 48.592 -11.691 1 32.63 283 PHE A O 1
ATOM 1991 N N . ASN A 1 284 ? 17.756 50.016 -12.546 1 31.85 284 ASN A N 1
ATOM 1992 C CA . ASN A 1 284 ? 18.064 49.193 -13.705 1 32.12 284 ASN A CA 1
ATOM 1993 C C . ASN A 1 284 ? 18.926 48.004 -13.281 1 32.11 284 ASN A C 1
ATOM 1994 O O . ASN A 1 284 ? 20.022 48.198 -12.769 1 31.5 284 ASN A O 1
ATOM 1999 N N . PRO A 1 285 ? 18.44 46.766 -13.497 1 32.25 285 PRO A N 1
ATOM 2000 C CA . PRO A 1 285 ? 19.219 45.59 -13.076 1 32.22 285 PRO A CA 1
ATOM 2001 C C . PRO A 1 285 ? 20.569 45.444 -13.763 1 32.19 285 PRO A C 1
ATOM 2002 O O . PRO A 1 285 ? 21.476 44.858 -13.175 1 31.73 285 PRO A O 1
ATOM 2006 N N . ALA A 1 286 ? 20.721 45.986 -14.998 1 32.03 286 ALA A N 1
ATOM 2007 C CA . ALA A 1 286 ? 22.009 45.933 -15.7 1 32.09 286 ALA A CA 1
ATOM 2008 C C . ALA A 1 286 ? 23.047 46.874 -15.069 1 31.97 286 ALA A C 1
ATOM 2009 O O . ALA A 1 286 ? 24.25 46.63 -15.179 1 32 286 ALA A O 1
ATOM 2011 N N . LYS A 1 287 ? 22.595 47.947 -14.412 1 30.92 287 LYS A N 1
ATOM 2012 C CA . LYS A 1 287 ? 23.487 48.911 -13.76 1 30.37 287 LYS A CA 1
ATOM 2013 C C . LYS A 1 287 ? 23.761 48.583 -12.282 1 29.23 287 LYS A C 1
ATOM 2014 O O . LYS A 1 287 ? 24.645 49.189 -11.671 1 29.35 287 LYS A O 1
ATOM 2020 N N . ARG A 1 288 ? 22.996 47.635 -11.71 1 27.77 288 ARG A N 1
ATOM 2021 C CA . ARG A 1 288 ? 23.114 47.227 -10.328 1 27.05 288 ARG A CA 1
ATOM 2022 C C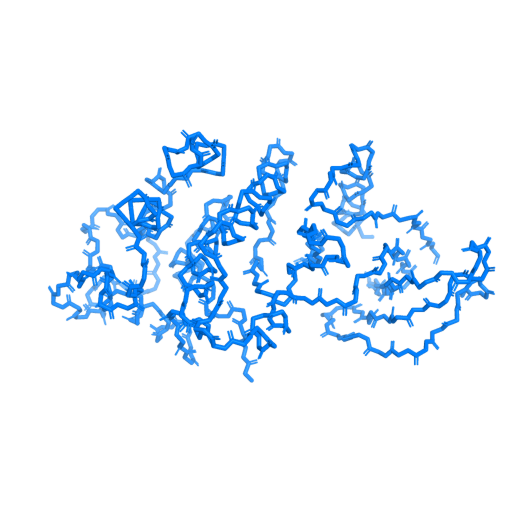 . ARG A 1 288 ? 24.43 46.486 -10.089 1 27.19 288 ARG A C 1
ATOM 2023 O O . ARG A 1 288 ? 24.829 45.678 -10.918 1 28.08 288 ARG A O 1
ATOM 2031 N N . ILE A 1 289 ? 25.064 46.707 -8.938 1 26.46 289 ILE A N 1
ATOM 2032 C CA . ILE A 1 289 ? 26.307 46.016 -8.602 1 26.33 289 ILE A CA 1
ATOM 2033 C C . ILE A 1 289 ? 26.062 44.502 -8.491 1 25.77 289 ILE A C 1
ATOM 2034 O O . ILE A 1 289 ? 24.964 44.083 -8.143 1 25.65 289 ILE A O 1
ATOM 2039 N N . SER A 1 290 ? 27.052 43.686 -8.857 1 24.94 290 SER A N 1
ATOM 2040 C CA . SER A 1 290 ? 26.939 42.237 -8.728 1 24.6 290 SER A CA 1
ATOM 2041 C C . SER A 1 290 ? 27.489 41.851 -7.337 1 24.07 290 SER A C 1
ATOM 2042 O O . SER A 1 290 ? 28.201 42.647 -6.722 1 24.47 290 SER A O 1
ATOM 2045 N N . ALA A 1 291 ? 27.223 40.624 -6.88 1 23.11 291 ALA A N 1
ATOM 2046 C CA . ALA A 1 291 ? 27.774 40.145 -5.614 1 23.99 291 ALA A CA 1
ATOM 2047 C C . ALA A 1 291 ? 29.31 40.072 -5.702 1 24.44 291 ALA A C 1
ATOM 2048 O O . ALA A 1 291 ? 29.99 40.444 -4.758 1 23.94 291 ALA A O 1
ATOM 2050 N N . TYR A 1 292 ? 29.845 39.682 -6.864 1 25.03 292 TYR A N 1
ATOM 2051 C CA . TYR A 1 292 ? 31.29 39.612 -7.081 1 26.2 292 TYR A CA 1
ATOM 2052 C C . TYR A 1 292 ? 31.966 40.981 -6.903 1 26.17 292 TYR A C 1
ATOM 2053 O O . TYR A 1 292 ?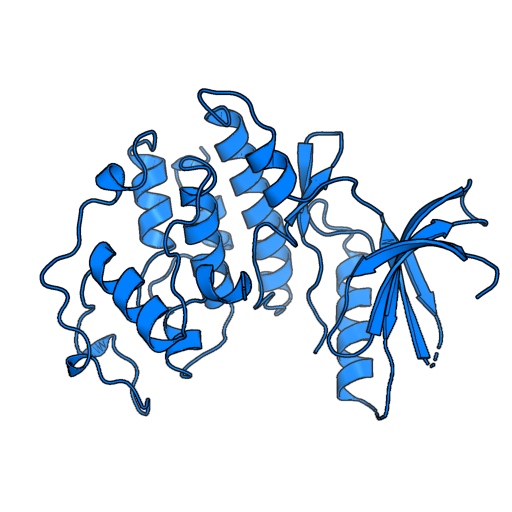 32.938 41.088 -6.164 1 25.85 292 TYR A O 1
ATOM 2062 N N . SER A 1 293 ? 31.431 42.023 -7.538 1 27.3 293 SER A N 1
ATOM 2063 C CA . SER A 1 293 ? 31.988 43.37 -7.424 1 28.82 293 SER A CA 1
ATOM 2064 C C . SER A 1 293 ? 31.774 43.932 -6.032 1 28.77 293 SER A C 1
ATOM 2065 O O . SER A 1 293 ? 32.66 44.59 -5.5 1 29.08 293 SER A O 1
ATOM 2068 N N . ALA A 1 294 ? 30.607 43.652 -5.416 1 28.19 294 ALA A N 1
ATOM 2069 C CA . ALA A 1 294 ? 30.314 44.119 -4.06 1 28.25 294 ALA A CA 1
ATOM 2070 C C . ALA A 1 294 ? 31.339 43.6 -3.063 1 28.8 294 ALA A C 1
ATOM 2071 O O . ALA A 1 294 ? 31.715 44.331 -2.16 1 29.23 294 ALA A O 1
ATOM 2073 N N . LEU A 1 295 ? 31.855 42.38 -3.267 1 28.41 295 LEU A N 1
ATOM 2074 C CA . LEU A 1 295 ? 32.877 41.809 -2.389 1 29.33 295 LEU A CA 1
ATOM 2075 C C . LEU A 1 295 ? 34.177 42.648 -2.365 1 30.78 295 LEU A C 1
ATOM 2076 O O . LEU A 1 295 ? 34.86 42.685 -1.346 1 30.37 295 LEU A O 1
ATOM 2081 N N . SER A 1 296 ? 34.461 43.374 -3.46 1 31.86 296 SER A N 1
ATOM 2082 C CA . SER A 1 296 ? 35.633 44.239 -3.617 1 33.39 296 SER A CA 1
ATOM 2083 C C . SER A 1 296 ? 35.39 45.715 -3.302 1 34.05 296 SER A C 1
ATOM 2084 O O . SER A 1 296 ? 36.311 46.523 -3.474 1 34.28 296 SER A O 1
ATOM 2087 N N . HIS A 1 297 ? 34.172 46.076 -2.867 1 33.36 297 HIS A N 1
ATOM 2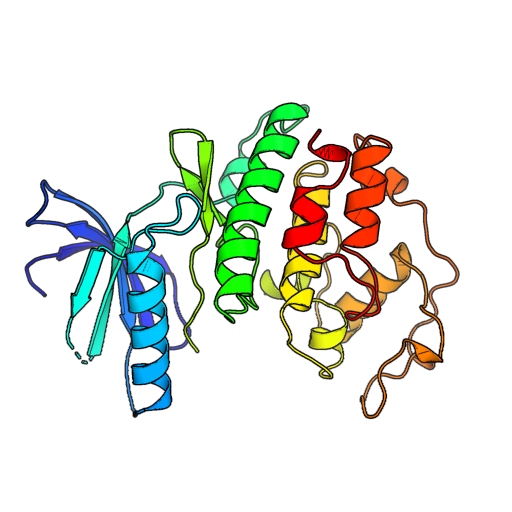088 C CA . HIS A 1 297 ? 33.829 47.451 -2.547 1 33.71 297 HIS A CA 1
ATOM 2089 C C . HIS A 1 297 ? 34.686 47.939 -1.379 1 34.94 297 HIS A C 1
ATOM 2090 O O . HIS A 1 297 ? 34.907 47.19 -0.431 1 35.01 297 HIS A O 1
ATOM 2097 N N . PRO A 1 298 ? 35.128 49.211 -1.413 1 36.03 298 PRO A N 1
ATOM 2098 C CA . PRO A 1 298 ? 35.949 49.745 -0.311 1 36.53 298 PRO A CA 1
ATOM 2099 C C . PRO A 1 298 ? 35.322 49.658 1.085 1 36.54 298 PRO A C 1
ATOM 2100 O O . PRO A 1 298 ? 36.038 49.756 2.081 1 36.69 298 PRO A O 1
ATOM 2104 N N . TYR A 1 299 ? 34 49.446 1.168 1 36.04 299 TYR A N 1
ATOM 2105 C CA . TYR A 1 299 ? 33.323 49.272 2.452 1 36.15 299 TYR A CA 1
ATOM 2106 C C . TYR A 1 299 ? 33.878 48.037 3.2 1 36.98 299 TYR A C 1
ATOM 2107 O O . TYR A 1 299 ? 33.921 48.038 4.43 1 37.17 299 TYR A O 1
ATOM 2116 N N . PHE A 1 300 ? 34.327 47.006 2.469 1 37.13 300 PHE A N 1
ATOM 2117 C CA . PHE A 1 300 ? 34.869 45.805 3.1 1 38.45 300 PHE A CA 1
ATOM 2118 C C . PHE A 1 300 ? 36.408 45.83 3.284 1 41.32 300 PHE A C 1
ATOM 2119 O O . PHE A 1 300 ? 36.95 44.924 3.906 1 41.89 300 PHE A O 1
ATOM 2127 N N . GLN A 1 301 ? 37.098 46.866 2.785 1 43.01 301 GLN A N 1
ATOM 2128 C CA . GLN A 1 301 ? 38.554 46.983 2.918 1 45.2 301 GLN A CA 1
ATOM 2129 C C . GLN A 1 301 ? 38.997 47.245 4.353 1 46.61 301 GLN A C 1
ATOM 2130 O O . GLN A 1 301 ? 40.097 46.778 4.716 1 47.61 301 GLN A O 1
#

Foldseek 3Di:
DVQKAFDAWPADDPFWTWGFIQRNVPPRATKTKTDGDDPDDLQVVLVVLVVVLLVVVQQAAWHFPDWDPVIITITHDAPDFQLVVLVPADPPADDPVLLLVQLLLVLSQLVSCVVSQFAFQQDDRRQFGQHPVRHTHGGDGRDDLPRSLLQAALCVLQVHDDGNLRVLSSSLQVSLCRQVVDTLQSADHSVRSNQSLCLAQNQDPQVLFDDPTDDHSVVHDRDDHHQCCVSRVPDDPQSSVLSVLSSDNRSVSRDHSVVSSVRPSND

B-factor: mean 38.73, std 11.67, range [20.07, 81.81]

Organism: Homo sapiens (NCBI:txid9606)

Solvent-accessible surface area: 13814 Å² total; per-residue (Å²): 84,172,41,14,98,52,79,50,120,86,21,111,48,87,145,14,28,28,40,52,0,103,0,93,171,75,86,18,90,74,0,16,1,37,93,18,185,40,142,83,118,84,44,90,155,55,13,56,67,12,128,98,5,35,103,97,110,31,54,0,5,12,33,15,78,57,21,43,140,136,17,15,0,0,32,32,40,17,120,54,31,4,44,47,44,9,106,155,23,101,136,127,14,14,79,84,113,43,3,51,75,10,2,71,17,4,0,82,0,0,32,16,0,28,74,59,219,14,19,9,138,44,3,33,0,59,5,1,29,4,22,122,97,31,55,2,15,0,13,80,22,22,49,106,136,97,36,24,12,41,6,80,0,0,5,32,6,6,135,44,40,107,59,46,29,6,0,1,0,5,1,0,0,0,0,0,2,2,26,47,66,115,23,19,3,155,7,104,42,63,68,53,0,0,16,84,0,0,74,12,35,5,52,15,30,98,144,25,23,33,219,156,35,101,36,65,55,118,49,23,142,16,187,74,67,60,68,2,84,117,51,0,109,108,20,68,145,86,0,50,54,1,0,68,87,0,5,33,14,28,34,97,127,14,24,53,2,164,56,0,36,88,11,63,6,33,178

InterPro domains:
  IPR000719 Protein kinase domain [PF00069] (13-300)
  IPR000719 Protein kinase domain [PS50011] (13-300)
  IPR000719 Protein kinase domain [SM00220] (13-300)
  IPR008271 Serine/threonine-protein kinase, active site [PS00108] (141-153)
  IPR011009 Protein kinase-like domain superfamily [SSF56112] (9-303)
  IPR017441 Protein kinase, ATP binding site [PS00107] (19-43)
  IPR028788 Cyclin-dependent kinase 6 [cd07862] (11-300)
  IPR050108 Cyclin-dependent kinase [PTHR24056] (11-301)

Nearest PDB structures (foldseek):
  6oqo-assembly1_A  TM=9.849E-01  e=5.647E-46  Homo sapiens
  4aua-assembly1_A  TM=9.915E-01  e=6.666E-45  Homo sapiens
  6p8f-assembly1_B  TM=9.466E-01  e=1.688E-34  Homo sapiens
  6p8e-assembly1_B  TM=9.378E-01  e=1.016E-33  Homo sapiens
  4fkw-assembly1_A  TM=9.253E-01  e=2.462E-28  Homo sapiens

Secondary structure (DSSP, 8-state):
-TTEEEEEEEEE-SSEEEEEEEETTTTTEEEEEEEE----HHHHHHHHHHHHHHHT--TTB--EEEEE--EEEEEE--SEEHHHHHHHPPTT-S-HHHHHHHHHHHHHHHHHHHHTT---S---GGGEEE-TTS-EEE-S-S----GGGGG--HHHHTTS--STHHHHHHHHHHHHHHHHSS-SS--SSHHHHHHHHHHHH----TTTSPSS-SS-GGG-----PPPGGGTSSS--HHHHHHHHHHS-SSTTTSPPHHHHHTSGGG-

Radius of gyration: 19.28 Å; Cα contacts (8 Å, |Δi|>4): 455; chains: 1; bounding box: 38×58×45 Å